Protein AF-A0A7X6PWS1-F1 (afdb_monomer)

Secondary structure (DSSP, 8-state):
--------TT---TT--HHHHHHHHHHSHHHHHHHTT-------------S-GGG----EETTEE--GGGGT--BTTTTB-HHHHHHHHHHHHHHHHHHHHHT---HHHHTHHHHHHHHSHHHHHHHHTTTHHHHHTT-HHHHHHHHHHHHHTTS-STT-------GGGGPPPHHHHHSSSS--HHHHT-----SSS---HHHHHHHHT-B--SSS--SEEES-HHHHHTHHHHHHS-THHHH-TT--EEEEE-TTT--EEEEE-GGG-----HHHHH-TT--EEE---STT-B---S--

Solvent-accessible surface area (backbone atoms only — not comparable to full-atom values): 17001 Å² total; per-residue (Å²): 138,88,86,86,74,89,73,72,65,57,52,39,62,42,61,59,27,63,55,58,53,42,40,54,54,40,66,38,72,77,46,34,65,75,49,59,95,52,76,88,81,67,40,88,62,72,68,76,54,42,64,17,46,80,58,42,62,88,46,65,50,87,89,46,74,54,48,23,63,86,32,28,36,24,30,53,91,75,74,47,33,67,68,41,21,51,48,34,47,53,31,41,51,54,24,50,52,54,22,63,78,65,77,38,75,47,56,78,50,47,42,46,18,60,56,51,40,61,70,35,71,58,46,47,49,28,48,31,44,33,40,40,46,53,31,38,75,70,36,68,70,58,9,50,55,48,38,53,53,14,55,76,58,63,21,29,65,93,75,59,80,70,75,82,76,66,35,19,77,41,48,34,37,38,41,78,68,72,74,35,84,70,83,51,75,74,68,58,58,77,76,86,60,73,77,62,86,24,66,51,45,69,61,40,32,62,42,16,48,30,41,45,76,79,95,51,81,68,37,64,42,65,78,55,65,65,47,54,64,43,58,33,36,67,41,33,60,43,38,57,53,38,56,37,71,29,61,28,42,44,81,46,67,42,87,89,78,71,43,70,43,80,47,72,41,56,48,35,38,53,80,30,59,49,61,54,52,48,38,76,76,66,43,42,42,72,54,84,63,68,90,87,47,32,52,58,76,85,88,119

Nearest PDB structures (foldseek):
  2gmj-assembly1_A  TM=9.216E-01  e=4.062E-22  Sus scrofa
  7koe-assembly1_G  TM=8.098E-01  e=3.379E-05  Thermotoga maritima MSB8
  4opt-assembly1_A  TM=6.428E-01  e=9.280E-02  Sulfolobus acidocaldarius DSM 639
  4opl-assembly1_A  TM=5.891E-01  e=6.210E-02  Sulfolobus acidocaldarius DSM 639
  4opg-assembly1_A  TM=5.892E-01  e=8.274E-02  Sulfolobus acidocaldarius DSM 639

Foldseek 3Di:
DDDADDDFLLDAALLDFRQVVRLVVCVPPVNVVVCPVHDQQFFAAADAQALFDVQQDPQFDQVDGDAFRSRVLAHNVVRDGPVRRVQLVVLQVVLVVVCVVVVHSDRVSSCSSVVSSCVDPSVLNRQLQNCQVLQCSVDDPSSVVQSVVSNVVSRDDVPDDRDDDFSQQSYFFPCVPVVDQDDDPVSSVDDDAPNRSGDDLQVNLVRQQFFDDPPFPQQKAQQDCVCVQPVCCRGSVRSCCRHQSQRQWDWDQDPVPRGIDIHGNSSSHQVRCSCCRHNNVNRIDGDDTPPPGHTDDDPD

Sequence (300 aa):
VSIGQLVSLDYSDPFLDPHREFQKMKMHPLISALLKDGKMLQYGAKSVPVSGYYSVPRLVFDGALIIGDSASLFNGMMIKGINLAMRSGMAAAEAIFECLINDDFSIDRLEKYSQKLSKTKEMKGLYRTRNFHQAMEKGLYFGMMTAGLQHILGGSIFGMRLKSAPDHTHLKTVKEFYGRENVTDHEKGDIKYDGSLTFDKETDIYYSGATHEEDQPPHLHIRDYDICYTRCTEEYQNPCVRFCPAQVYEMEIDEATGKREMRLNFSNCVHCKTCDIKDPYENITWVAPEGGGGPKYNIM

Mean predicted aligned error: 4.37 Å

Radius of gyration: 21.67 Å; Cα contacts (8 Å, |Δi|>4): 472; chains: 1; bounding box: 64×45×61 Å

Structure (mmCIF, N/CA/C/O backbone):
data_AF-A0A7X6PWS1-F1
#
_entry.id   AF-A0A7X6PWS1-F1
#
loop_
_atom_site.group_PDB
_atom_site.id
_atom_site.type_symbol
_atom_site.label_atom_id
_atom_site.label_alt_id
_atom_site.label_comp_id
_atom_site.label_asym_id
_atom_site.label_entity_id
_atom_site.label_seq_id
_atom_site.pdbx_PDB_ins_code
_atom_site.Cartn_x
_atom_site.Cartn_y
_atom_site.Cartn_z
_atom_site.occupancy
_atom_site.B_iso_or_equiv
_atom_site.auth_seq_id
_atom_site.auth_comp_id
_atom_site.auth_asym_id
_atom_site.auth_atom_id
_atom_site.pdbx_PDB_model_num
ATOM 1 N N . VAL A 1 1 ? 6.718 20.768 6.808 1.00 91.25 1 VAL A N 1
ATOM 2 C CA . VAL A 1 1 ? 7.068 19.438 7.364 1.00 91.25 1 VAL A CA 1
ATOM 3 C C . VAL A 1 1 ? 6.287 18.404 6.576 1.00 91.25 1 VAL A C 1
ATOM 5 O O . VAL A 1 1 ? 5.105 18.636 6.372 1.00 91.25 1 VAL A O 1
ATOM 8 N N . SER A 1 2 ? 6.925 17.330 6.108 1.00 94.44 2 SER A N 1
ATOM 9 C CA . SER A 1 2 ? 6.219 16.145 5.602 1.00 94.44 2 SER A CA 1
ATOM 10 C C . SER A 1 2 ? 6.401 15.031 6.625 1.00 94.44 2 SER A C 1
ATOM 12 O O . SER A 1 2 ? 7.520 14.797 7.085 1.00 94.44 2 SER A O 1
ATOM 14 N N . ILE A 1 3 ? 5.300 14.416 7.042 1.00 95.81 3 ILE A N 1
ATOM 15 C CA . ILE A 1 3 ? 5.268 13.351 8.040 1.00 95.81 3 ILE A CA 1
ATOM 16 C C . ILE A 1 3 ? 4.241 12.315 7.598 1.00 95.81 3 ILE A C 1
ATOM 18 O O . ILE A 1 3 ? 3.174 12.664 7.104 1.00 95.81 3 ILE A O 1
ATOM 22 N N . GLY A 1 4 ? 4.568 11.044 7.787 1.00 95.69 4 GLY A N 1
ATOM 23 C CA . GLY A 1 4 ? 3.689 9.931 7.470 1.00 95.69 4 GLY A CA 1
ATOM 24 C C . GLY A 1 4 ? 4.067 8.708 8.289 1.00 95.69 4 GLY A C 1
ATOM 25 O O . GLY A 1 4 ? 5.132 8.668 8.910 1.00 95.69 4 GLY A O 1
ATOM 26 N N . GLN A 1 5 ? 3.188 7.715 8.279 1.00 96.19 5 GLN A N 1
ATOM 27 C CA . GLN A 1 5 ? 3.426 6.415 8.887 1.00 96.19 5 GLN A CA 1
ATOM 28 C C . GLN A 1 5 ? 3.250 5.333 7.828 1.00 96.19 5 GLN A C 1
ATOM 30 O O . GLN A 1 5 ? 2.317 5.377 7.030 1.00 96.19 5 GLN A O 1
ATOM 35 N N . LEU A 1 6 ? 4.154 4.357 7.841 1.00 94.50 6 LEU A N 1
ATOM 36 C CA . LEU A 1 6 ? 4.009 3.135 7.069 1.00 94.50 6 LEU A CA 1
ATOM 37 C C . LEU A 1 6 ? 3.518 2.034 8.006 1.00 94.50 6 LEU A C 1
ATOM 39 O O . LEU A 1 6 ? 4.172 1.736 9.005 1.00 94.50 6 LEU A O 1
ATOM 43 N N . VAL A 1 7 ? 2.386 1.431 7.662 1.00 95.25 7 VAL A N 1
ATOM 44 C CA . VAL A 1 7 ? 1.871 0.230 8.317 1.00 95.25 7 VAL A CA 1
ATOM 45 C C . VAL A 1 7 ? 1.892 -0.884 7.289 1.00 95.25 7 VAL A C 1
ATOM 47 O O . VAL A 1 7 ? 1.382 -0.722 6.182 1.00 95.25 7 VAL A O 1
ATOM 50 N N . SER A 1 8 ? 2.523 -1.996 7.644 1.00 93.50 8 SER A N 1
ATOM 51 C CA . SER A 1 8 ? 2.559 -3.163 6.776 1.00 93.50 8 SER A CA 1
ATOM 52 C C . SER A 1 8 ? 1.197 -3.844 6.755 1.00 93.50 8 SER A C 1
ATOM 54 O O . SER A 1 8 ? 0.594 -4.012 7.809 1.00 93.50 8 SER A O 1
ATOM 56 N N . LEU A 1 9 ? 0.702 -4.223 5.576 1.00 95.88 9 LEU A N 1
ATOM 57 C CA . LEU A 1 9 ? -0.622 -4.831 5.424 1.00 95.88 9 LEU A CA 1
ATOM 58 C C . LEU A 1 9 ? -0.654 -6.313 5.829 1.00 95.88 9 LEU A C 1
ATOM 60 O O . LEU A 1 9 ? -1.710 -6.922 5.791 1.00 95.88 9 LEU A O 1
ATOM 64 N N . ASP A 1 10 ? 0.444 -6.885 6.305 1.00 94.44 10 ASP A N 1
ATOM 65 C CA . ASP A 1 10 ? 0.533 -8.216 6.924 1.00 94.44 10 ASP A CA 1
ATOM 66 C C . ASP A 1 10 ? 0.151 -8.227 8.425 1.00 94.44 10 ASP A C 1
ATOM 68 O O . ASP A 1 10 ? 0.348 -9.226 9.119 1.00 94.44 10 ASP A O 1
ATOM 72 N N . TYR A 1 11 ? -0.417 -7.138 8.966 1.00 95.31 11 TYR A N 1
ATOM 73 C CA . TYR A 1 11 ? -0.896 -7.125 10.352 1.00 95.31 11 TYR A CA 1
ATOM 74 C C . TYR A 1 11 ? -2.029 -8.142 10.574 1.00 95.31 11 TYR A C 1
ATOM 76 O O . TYR A 1 11 ? -2.868 -8.378 9.698 1.00 95.31 11 TYR A O 1
ATOM 84 N N . SER A 1 12 ? -2.078 -8.710 11.782 1.00 96.56 12 SER A N 1
ATOM 85 C CA . SER A 1 12 ? -3.046 -9.756 12.142 1.00 96.56 12 SER A CA 1
ATOM 86 C C . SER A 1 12 ? -4.284 -9.262 12.886 1.00 96.56 12 SER A C 1
ATOM 88 O O . SER A 1 12 ? -5.276 -9.983 12.930 1.00 96.56 12 SER A O 1
ATOM 90 N N . ASP A 1 13 ? -4.242 -8.054 13.446 1.00 96.94 13 ASP A N 1
ATOM 91 C CA . ASP A 1 13 ? -5.341 -7.466 14.214 1.00 96.94 13 ASP A CA 1
ATOM 92 C C . ASP A 1 13 ? -6.471 -6.945 13.288 1.00 96.94 13 ASP A C 1
ATOM 94 O O . ASP A 1 13 ? -6.229 -6.010 12.519 1.00 96.94 13 ASP A O 1
ATOM 98 N N . PRO A 1 14 ? -7.709 -7.483 13.356 1.00 96.75 14 PRO A N 1
ATOM 99 C CA . PRO A 1 14 ? -8.842 -7.025 12.539 1.00 96.75 14 PRO A CA 1
ATOM 100 C C . PRO A 1 14 ? -9.375 -5.624 12.891 1.00 96.75 14 PRO A C 1
ATOM 102 O O . PRO A 1 14 ? -10.153 -5.042 12.125 1.00 96.75 14 PRO A O 1
ATOM 105 N N . PHE A 1 15 ? -8.966 -5.061 14.026 1.00 97.12 15 PHE A N 1
ATOM 106 C CA . PHE A 1 15 ? -9.330 -3.717 14.471 1.00 97.12 15 PHE A CA 1
ATOM 107 C C . PHE A 1 15 ? -8.238 -2.678 14.249 1.00 97.12 15 PHE A C 1
ATOM 109 O O . PHE A 1 15 ? -8.500 -1.492 14.474 1.00 97.12 15 PHE A O 1
ATOM 116 N N . LEU A 1 16 ? -7.055 -3.070 13.766 1.00 97.19 16 LEU A N 1
ATOM 117 C CA . LEU A 1 16 ? -6.020 -2.108 13.410 1.00 97.19 16 LEU A CA 1
ATOM 118 C C . LEU A 1 16 ? -6.521 -1.184 12.293 1.00 97.19 16 LEU A C 1
ATOM 120 O O . LEU A 1 16 ? -6.948 -1.623 11.225 1.00 97.19 16 LEU A O 1
ATOM 124 N N . ASP A 1 17 ? -6.429 0.116 12.555 1.00 97.69 17 ASP A N 1
ATOM 125 C CA . ASP A 1 17 ? -6.727 1.179 11.604 1.00 97.69 17 ASP A CA 1
ATOM 126 C C . ASP A 1 17 ? -5.435 1.982 11.361 1.00 97.69 17 ASP A C 1
ATOM 128 O O . ASP A 1 17 ? -5.003 2.718 12.255 1.00 97.69 17 ASP A O 1
ATOM 132 N N . PRO A 1 18 ? -4.797 1.860 10.180 1.00 97.69 18 PRO A N 1
ATOM 133 C CA . PRO A 1 18 ? -3.558 2.573 9.878 1.00 97.69 18 PRO A CA 1
ATOM 134 C C . PRO A 1 18 ? -3.684 4.098 9.973 1.00 97.69 18 PRO A C 1
ATOM 136 O O . PRO A 1 18 ? -2.727 4.768 10.359 1.00 97.69 18 PRO A O 1
ATOM 139 N N . HIS A 1 19 ? -4.854 4.658 9.645 1.00 97.94 19 HIS A N 1
ATOM 140 C CA . HIS A 1 19 ? -5.102 6.090 9.800 1.00 97.94 19 HIS A CA 1
ATOM 141 C C . HIS A 1 19 ? -5.093 6.456 11.280 1.00 97.94 19 HIS A C 1
ATOM 143 O O . HIS A 1 19 ? -4.350 7.347 11.687 1.00 97.94 19 HIS A O 1
ATOM 149 N N . ARG A 1 20 ? -5.827 5.718 12.112 1.00 97.50 20 ARG A N 1
ATOM 150 C CA . ARG A 1 20 ? -5.873 5.982 13.555 1.00 97.50 20 ARG A CA 1
ATOM 151 C C . ARG A 1 20 ? -4.505 5.849 14.219 1.00 97.50 20 ARG A C 1
ATOM 153 O O . ARG A 1 20 ? -4.157 6.680 15.057 1.00 97.50 20 ARG A O 1
ATOM 160 N N . GLU A 1 21 ? -3.714 4.848 13.842 1.00 97.81 21 GLU A N 1
ATOM 161 C CA . GLU A 1 21 ? -2.353 4.687 14.365 1.00 97.81 21 GLU A CA 1
ATOM 162 C C . GLU A 1 21 ? -1.438 5.855 13.959 1.00 97.81 21 GLU A C 1
ATOM 164 O O . GLU A 1 21 ? -0.611 6.296 14.764 1.00 97.81 21 GLU A O 1
ATOM 169 N N . PHE A 1 22 ? -1.653 6.453 12.783 1.00 98.12 22 PHE A N 1
ATOM 170 C CA . PHE A 1 22 ? -0.926 7.653 12.369 1.00 98.12 22 PHE A CA 1
ATOM 171 C C . PHE A 1 22 ? -1.328 8.866 13.212 1.00 98.12 22 PHE A C 1
ATOM 173 O O . PHE A 1 22 ? -0.478 9.651 13.643 1.00 98.12 22 PHE A O 1
ATOM 180 N N . GLN A 1 23 ? -2.617 8.999 13.519 1.00 98.06 23 GLN A N 1
ATOM 181 C CA . GLN A 1 23 ? -3.119 10.059 14.390 1.00 98.06 23 GLN A CA 1
ATOM 182 C C . GLN A 1 23 ? -2.574 9.901 15.825 1.00 98.06 23 GLN A C 1
ATOM 184 O O . GLN A 1 23 ? -2.078 10.875 16.393 1.00 98.06 23 GLN A O 1
ATOM 189 N N . LYS A 1 24 ? -2.529 8.676 16.372 1.00 97.38 24 LYS A N 1
ATOM 190 C CA . LYS A 1 24 ? -1.881 8.373 17.666 1.00 97.38 24 LYS A CA 1
ATOM 191 C C . LYS A 1 24 ? -0.386 8.683 17.659 1.00 97.38 24 LYS A C 1
ATOM 193 O O . LYS A 1 24 ? 0.124 9.251 18.623 1.00 97.38 24 LYS A O 1
ATOM 198 N N . MET A 1 25 ? 0.322 8.367 16.572 1.00 97.69 25 MET A N 1
ATOM 199 C CA . MET A 1 25 ? 1.744 8.690 16.429 1.00 97.69 25 MET A CA 1
ATOM 200 C C . MET A 1 25 ? 1.985 10.198 16.597 1.00 97.69 25 MET A C 1
ATOM 202 O O . MET A 1 25 ? 2.919 10.598 17.293 1.00 97.69 25 MET A O 1
ATOM 206 N N . LYS A 1 26 ? 1.111 11.048 16.041 1.00 97.81 26 LYS A N 1
ATOM 207 C CA . LYS A 1 26 ? 1.204 12.509 16.199 1.00 97.81 26 LYS A CA 1
ATOM 208 C C . LYS A 1 26 ? 1.025 12.989 17.641 1.00 97.81 26 LYS A C 1
ATOM 210 O O . LYS A 1 26 ? 1.572 14.032 17.987 1.00 97.81 26 LYS A O 1
ATOM 215 N N . MET A 1 27 ? 0.329 12.232 18.491 1.00 97.19 27 MET A N 1
ATOM 216 C CA . MET A 1 27 ? 0.134 12.562 19.910 1.00 97.19 27 MET A CA 1
ATOM 217 C C . MET A 1 27 ? 1.393 12.338 20.761 1.00 97.19 27 MET A C 1
ATOM 219 O O . MET A 1 27 ? 1.474 12.853 21.877 1.00 97.19 27 MET A O 1
ATOM 223 N N . HIS A 1 28 ? 2.389 11.596 20.262 1.00 97.81 28 HIS A N 1
ATOM 224 C CA . HIS A 1 28 ? 3.636 11.373 20.992 1.00 97.81 28 HIS A CA 1
ATOM 225 C C . HIS A 1 28 ? 4.344 12.714 21.286 1.00 97.81 28 HIS A C 1
ATOM 227 O O . HIS A 1 28 ? 4.526 13.491 20.346 1.00 97.81 28 HIS A O 1
ATOM 233 N N . PRO A 1 29 ? 4.828 12.986 22.521 1.00 97.88 29 PRO A N 1
ATOM 234 C CA . PRO A 1 29 ? 5.357 14.301 22.917 1.00 97.88 29 PRO A CA 1
ATOM 235 C C . PRO A 1 29 ? 6.435 14.875 21.991 1.00 97.88 29 PRO A C 1
ATOM 237 O O . PRO A 1 29 ? 6.465 16.074 21.730 1.00 97.88 29 PRO A O 1
ATOM 240 N N . LEU A 1 30 ? 7.312 14.014 21.463 1.00 97.19 30 LEU A N 1
ATOM 241 C CA . LEU A 1 30 ? 8.340 14.426 20.502 1.00 97.19 30 LEU A CA 1
ATOM 242 C C . LEU A 1 30 ? 7.737 14.921 19.179 1.00 97.19 30 LEU A C 1
ATOM 244 O O . LEU A 1 30 ? 8.236 15.879 18.604 1.00 97.19 30 LEU A O 1
ATOM 248 N N . ILE A 1 31 ? 6.689 14.261 18.686 1.00 97.50 31 ILE A N 1
ATOM 249 C CA . ILE A 1 31 ? 6.080 14.576 17.391 1.00 97.50 31 ILE A CA 1
ATOM 250 C C . ILE A 1 31 ? 5.128 15.759 17.545 1.00 97.50 31 ILE A C 1
ATOM 252 O O . ILE A 1 31 ? 5.207 16.701 16.762 1.00 97.50 31 ILE A O 1
ATOM 256 N N . SER A 1 32 ? 4.298 15.770 18.589 1.00 97.12 32 SER A N 1
ATOM 257 C CA . SER A 1 32 ? 3.388 16.884 18.862 1.00 97.12 32 SER A CA 1
ATOM 258 C C . SER A 1 32 ? 4.137 18.202 19.071 1.00 97.12 32 SER A C 1
ATOM 260 O O . SER A 1 32 ? 3.701 19.231 18.562 1.00 97.12 32 SER A O 1
ATOM 262 N N . ALA A 1 33 ? 5.312 18.182 19.713 1.00 96.94 33 ALA A N 1
ATOM 263 C CA . ALA A 1 33 ? 6.163 19.364 19.844 1.00 96.94 33 ALA A CA 1
ATOM 264 C C . ALA A 1 33 ? 6.664 19.909 18.492 1.00 96.94 33 ALA A C 1
ATOM 266 O O . ALA A 1 33 ? 6.762 21.123 18.330 1.00 96.94 33 ALA A O 1
ATOM 267 N N . LEU A 1 34 ? 6.953 19.037 17.517 1.00 96.69 34 LEU A N 1
ATOM 268 C CA . LEU A 1 34 ? 7.386 19.432 16.167 1.00 96.69 34 LEU A CA 1
ATOM 269 C C . LEU A 1 34 ? 6.238 19.973 15.306 1.00 96.69 34 LEU A C 1
ATOM 271 O O . LEU A 1 34 ? 6.481 20.728 14.366 1.00 96.69 34 LEU A O 1
ATOM 275 N N . LEU A 1 35 ? 5.006 19.555 15.599 1.00 97.00 35 LEU A N 1
ATOM 276 C CA . LEU A 1 35 ? 3.796 19.948 14.873 1.00 97.00 35 LEU A CA 1
ATOM 277 C C . LEU A 1 35 ? 3.042 21.099 15.547 1.00 97.00 35 LEU A C 1
ATOM 279 O O . LEU A 1 35 ? 2.031 21.554 15.012 1.00 97.00 35 LEU A O 1
ATOM 283 N N . LYS A 1 36 ? 3.515 21.561 16.708 1.00 95.56 36 LYS A N 1
ATOM 284 C CA . LYS A 1 36 ? 2.886 22.628 17.481 1.00 95.56 36 LYS A CA 1
ATOM 285 C C . LYS A 1 36 ? 2.680 23.873 16.613 1.00 95.56 36 LYS A C 1
ATOM 287 O O . LYS A 1 36 ? 3.588 24.290 15.899 1.00 95.56 36 LYS A O 1
ATOM 292 N N . ASP A 1 37 ? 1.475 24.438 16.686 1.00 94.62 37 ASP A N 1
ATOM 293 C CA . ASP A 1 37 ? 1.026 25.611 15.918 1.00 94.62 37 ASP A CA 1
ATOM 294 C C . ASP A 1 37 ? 1.074 25.421 14.382 1.00 94.62 37 ASP A C 1
ATOM 296 O O . ASP A 1 37 ? 0.869 26.362 13.613 1.00 94.62 37 ASP A O 1
ATOM 300 N N . GLY A 1 38 ? 1.328 24.192 13.919 1.00 95.44 38 GLY A N 1
ATOM 301 C CA . GLY A 1 38 ? 1.296 23.816 12.516 1.00 95.44 38 GLY A CA 1
ATOM 302 C C . GLY A 1 38 ? -0.130 23.683 11.988 1.00 95.44 38 GLY A C 1
ATOM 303 O O . GLY A 1 38 ? -1.087 23.474 12.730 1.00 95.44 38 GLY A O 1
ATOM 304 N N . LYS A 1 39 ? -0.266 23.765 10.664 1.00 95.25 39 LYS A N 1
ATOM 305 C CA . LYS A 1 39 ? -1.526 23.539 9.954 1.00 95.25 39 LYS A CA 1
ATOM 306 C C . LYS A 1 39 ? -1.343 22.423 8.935 1.00 95.25 39 LYS A C 1
ATOM 308 O O . LYS A 1 39 ? -0.374 22.441 8.173 1.00 95.25 39 LYS A O 1
ATOM 313 N N . MET A 1 40 ? -2.281 21.477 8.894 1.00 95.75 40 MET A N 1
ATOM 314 C CA . MET A 1 40 ? -2.321 20.482 7.826 1.00 95.75 40 MET A CA 1
ATOM 315 C C . MET A 1 40 ? -2.630 21.177 6.496 1.00 95.75 40 MET A C 1
ATOM 317 O O . MET A 1 40 ? -3.606 21.916 6.383 1.00 95.75 40 MET A O 1
ATOM 321 N N . LEU A 1 41 ? -1.754 20.987 5.510 1.00 96.06 41 LEU A N 1
ATOM 322 C CA . LEU A 1 41 ? -1.908 21.575 4.176 1.00 96.06 41 LEU A CA 1
ATOM 323 C C . LEU A 1 41 ? -2.456 20.573 3.165 1.00 96.06 41 LEU A C 1
ATOM 325 O O . LEU A 1 41 ? -3.195 20.961 2.268 1.00 96.06 41 LEU A O 1
ATOM 329 N N . GLN A 1 42 ? -2.069 19.305 3.296 1.00 96.81 42 GLN A N 1
ATOM 330 C CA . GLN A 1 42 ? -2.489 18.241 2.399 1.00 96.81 42 GLN A CA 1
ATOM 331 C C . GLN A 1 42 ? -2.408 16.889 3.113 1.00 96.81 42 GLN A C 1
ATOM 333 O O . GLN A 1 42 ? -1.525 16.691 3.951 1.00 96.81 42 GLN A O 1
ATOM 338 N N . TYR A 1 43 ? -3.311 15.978 2.756 1.00 97.75 43 TYR A N 1
ATOM 339 C CA . TYR A 1 43 ? -3.340 14.591 3.221 1.00 97.75 43 TYR A CA 1
ATOM 340 C C . TYR A 1 43 ? -3.325 13.637 2.027 1.00 97.75 43 TYR A C 1
ATOM 342 O O . TYR A 1 43 ? -3.908 13.933 0.987 1.00 97.75 43 TYR A O 1
ATOM 350 N N . GLY A 1 44 ? -2.685 12.480 2.179 1.00 97.50 44 GLY A N 1
ATOM 351 C CA . GLY A 1 44 ? -2.732 11.414 1.190 1.00 97.50 44 GLY A CA 1
ATOM 352 C C . GLY A 1 44 ? -2.385 10.063 1.791 1.00 97.50 44 GLY A C 1
ATOM 353 O O . GLY A 1 44 ? -1.759 9.966 2.847 1.00 97.50 44 GLY A O 1
ATOM 354 N N . ALA A 1 45 ? -2.779 9.010 1.083 1.00 97.75 45 ALA A N 1
ATOM 355 C CA . ALA A 1 45 ? -2.464 7.637 1.441 1.00 97.75 45 ALA A CA 1
ATOM 356 C C . ALA A 1 45 ? -2.166 6.811 0.189 1.00 97.75 45 ALA A C 1
ATOM 358 O O . ALA A 1 45 ? -2.827 6.948 -0.844 1.00 97.75 45 ALA A O 1
ATOM 359 N N . LYS A 1 46 ? -1.175 5.922 0.286 1.00 96.88 46 LYS A N 1
ATOM 360 C CA . LYS A 1 46 ? -0.780 5.037 -0.811 1.00 96.88 46 LYS A CA 1
ATOM 361 C C . LYS A 1 46 ? -0.177 3.741 -0.280 1.00 96.88 46 LYS A C 1
ATOM 363 O O . LYS A 1 46 ? 0.598 3.775 0.672 1.00 96.88 46 LYS A O 1
ATOM 368 N N . SER A 1 47 ? -0.509 2.612 -0.904 1.00 96.25 47 SER A N 1
ATOM 369 C CA . SER A 1 47 ? 0.204 1.352 -0.690 1.00 96.25 47 SER A CA 1
ATOM 370 C C . SER A 1 47 ? 1.568 1.380 -1.382 1.00 96.25 47 SER A C 1
ATOM 372 O O . SER A 1 47 ? 1.680 1.892 -2.498 1.00 96.25 47 SER A O 1
ATOM 374 N N . VAL A 1 48 ? 2.574 0.754 -0.776 1.00 95.25 48 VAL A N 1
ATOM 375 C CA . VAL A 1 48 ? 3.893 0.527 -1.387 1.00 95.25 48 VAL A CA 1
ATOM 376 C C . VAL A 1 48 ? 4.263 -0.956 -1.282 1.00 95.25 48 VAL A C 1
ATOM 378 O O . VAL A 1 48 ? 3.950 -1.578 -0.266 1.00 95.25 48 VAL A O 1
ATOM 381 N N . PRO A 1 49 ? 4.919 -1.549 -2.294 1.00 94.25 49 PRO A N 1
ATOM 382 C CA . PRO A 1 49 ? 5.297 -2.958 -2.248 1.00 94.25 49 PRO A CA 1
ATOM 383 C C . PRO A 1 49 ? 6.511 -3.152 -1.332 1.00 94.25 49 PRO A C 1
ATOM 385 O O . PRO A 1 49 ? 7.586 -2.622 -1.595 1.00 94.25 49 PRO A O 1
ATOM 388 N N . VAL A 1 50 ? 6.376 -3.923 -0.253 1.00 91.88 50 VAL A N 1
ATOM 389 C CA . VAL A 1 50 ? 7.457 -4.097 0.742 1.00 91.88 50 VAL A CA 1
ATOM 390 C C . VAL A 1 50 ? 8.107 -5.481 0.733 1.00 91.88 50 VAL A C 1
ATOM 392 O O . VAL A 1 50 ? 9.185 -5.637 1.306 1.00 91.88 50 VAL A O 1
ATOM 395 N N . SER A 1 51 ? 7.542 -6.459 0.018 1.00 85.94 51 SER A N 1
ATOM 396 C CA . SER A 1 51 ? 8.004 -7.858 0.002 1.00 85.94 51 SER A CA 1
ATOM 397 C C . SER A 1 51 ? 9.418 -8.064 -0.581 1.00 85.94 51 SER A C 1
ATOM 399 O O . SER A 1 5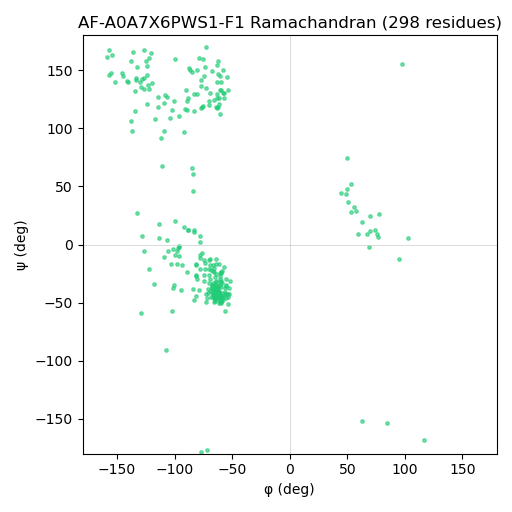1 ? 10.033 -9.110 -0.361 1.00 85.94 51 SER A O 1
ATOM 401 N N . GLY A 1 52 ? 9.992 -7.056 -1.245 1.00 88.06 52 GLY A N 1
ATOM 402 C CA . GLY A 1 52 ? 11.411 -7.000 -1.606 1.00 88.06 52 GLY A CA 1
ATOM 403 C C . GLY A 1 52 ? 11.777 -7.727 -2.904 1.00 88.06 52 GLY A C 1
ATOM 404 O O . GLY A 1 52 ? 10.985 -7.852 -3.826 1.00 88.06 52 GLY A O 1
ATOM 405 N N . TYR A 1 53 ? 13.026 -8.186 -3.019 1.00 92.62 53 TYR A N 1
ATOM 406 C CA . TYR A 1 53 ? 13.544 -8.745 -4.278 1.00 92.62 53 TYR A CA 1
ATOM 407 C C . TYR A 1 53 ? 12.779 -9.987 -4.765 1.00 92.62 53 TYR A C 1
ATOM 409 O O . TYR A 1 53 ? 12.650 -10.202 -5.965 1.00 92.62 53 TYR A O 1
ATOM 417 N N . TYR A 1 54 ? 12.294 -10.831 -3.850 1.00 91.94 54 TYR A N 1
ATOM 418 C CA . TYR A 1 54 ? 11.660 -12.099 -4.220 1.00 91.94 54 TYR A CA 1
ATOM 419 C C . TYR A 1 54 ? 10.223 -11.964 -4.735 1.00 91.94 54 TYR A C 1
ATOM 421 O O . TYR A 1 54 ? 9.693 -12.959 -5.227 1.00 91.94 54 TYR A O 1
ATOM 429 N N . SER A 1 55 ? 9.611 -10.781 -4.629 1.00 92.94 55 SER A N 1
ATOM 430 C CA . SER A 1 55 ? 8.302 -10.469 -5.215 1.00 92.94 55 SER A CA 1
ATOM 431 C C . SER A 1 55 ? 8.401 -9.780 -6.576 1.00 92.94 55 SER A C 1
ATOM 433 O O . SER A 1 55 ? 7.372 -9.521 -7.191 1.00 92.94 55 SER A O 1
ATOM 435 N N . VAL A 1 56 ? 9.612 -9.487 -7.068 1.00 95.38 56 VAL A N 1
ATOM 436 C CA . VAL A 1 56 ? 9.802 -8.929 -8.412 1.00 95.38 56 VAL A CA 1
ATOM 437 C C . VAL A 1 56 ? 9.340 -9.969 -9.445 1.00 95.38 56 VAL A C 1
ATOM 439 O O . VAL A 1 56 ? 9.900 -11.071 -9.475 1.00 95.38 56 VAL A O 1
ATOM 442 N N . PRO A 1 57 ? 8.320 -9.666 -10.273 1.00 95.50 57 PRO A N 1
ATOM 443 C CA . PRO A 1 57 ? 7.789 -10.613 -11.243 1.00 95.50 57 PRO A CA 1
ATOM 444 C C . PRO A 1 57 ? 8.719 -10.723 -12.457 1.00 95.50 57 PRO A C 1
ATOM 446 O O . PRO A 1 57 ? 9.749 -10.049 -12.556 1.00 95.50 57 PRO A O 1
ATOM 449 N N . ARG A 1 58 ? 8.327 -11.542 -13.439 1.00 95.88 58 ARG A N 1
ATOM 450 C CA . ARG A 1 58 ? 8.900 -11.413 -14.781 1.00 95.88 58 ARG A CA 1
ATOM 451 C C . ARG A 1 58 ? 8.630 -9.993 -15.285 1.00 95.88 58 ARG A C 1
ATOM 453 O O . ARG A 1 58 ? 7.506 -9.511 -15.200 1.00 95.88 58 ARG A O 1
ATOM 460 N N . LEU A 1 59 ? 9.672 -9.333 -15.776 1.00 97.44 59 LEU A N 1
ATOM 461 C CA . LEU A 1 59 ? 9.621 -7.918 -16.145 1.00 97.44 59 LEU A CA 1
ATOM 462 C C . LEU A 1 59 ? 9.289 -7.679 -17.622 1.00 97.44 59 LEU A C 1
ATOM 464 O O . LEU A 1 59 ? 8.927 -6.564 -17.994 1.00 97.44 59 LEU A O 1
ATOM 468 N N . VAL A 1 60 ? 9.436 -8.714 -18.448 1.00 97.56 60 VAL A N 1
ATOM 469 C CA . VAL A 1 60 ? 9.323 -8.656 -19.907 1.00 97.56 60 VAL A CA 1
ATOM 470 C C . VAL A 1 60 ? 8.323 -9.691 -20.392 1.00 97.56 60 VAL A C 1
ATOM 472 O O . VAL A 1 60 ? 8.381 -10.857 -19.992 1.00 97.56 60 VAL A O 1
ATOM 475 N N . PHE A 1 61 ? 7.442 -9.252 -21.281 1.00 94.69 61 PHE A N 1
ATOM 476 C CA . PHE A 1 61 ? 6.434 -10.049 -21.963 1.00 94.69 61 PHE A CA 1
ATOM 477 C C . PHE A 1 61 ? 6.414 -9.659 -23.442 1.00 94.69 61 PHE A C 1
ATOM 479 O O . PHE A 1 61 ? 6.954 -8.616 -23.823 1.00 94.69 61 PHE A O 1
ATOM 486 N N . ASP A 1 62 ? 5.767 -10.470 -24.274 1.00 91.81 62 ASP A N 1
ATOM 487 C CA . ASP A 1 62 ? 5.587 -10.138 -25.685 1.00 91.81 62 ASP A CA 1
ATOM 488 C C . ASP A 1 62 ? 4.793 -8.830 -25.814 1.00 91.81 62 ASP A C 1
ATOM 490 O O . ASP A 1 62 ? 3.625 -8.746 -25.434 1.00 91.81 62 ASP A O 1
ATOM 494 N N . GLY A 1 63 ? 5.464 -7.783 -26.301 1.00 89.69 63 GLY A N 1
ATOM 495 C CA . GLY A 1 63 ? 4.884 -6.452 -26.479 1.00 89.69 63 GLY A CA 1
ATOM 496 C C . GLY A 1 63 ? 4.718 -5.613 -25.204 1.00 89.69 63 GLY A C 1
ATOM 497 O O . GLY A 1 63 ? 4.136 -4.533 -25.287 1.00 89.69 63 GLY A O 1
ATOM 498 N N . ALA A 1 64 ? 5.217 -6.049 -24.040 1.00 94.88 64 ALA A N 1
ATOM 499 C CA . ALA A 1 64 ? 5.043 -5.304 -22.789 1.00 94.88 64 ALA A CA 1
ATOM 500 C C . ALA A 1 64 ? 6.234 -5.408 -21.823 1.00 94.88 64 ALA A C 1
ATOM 502 O O . ALA A 1 64 ? 6.898 -6.438 -21.715 1.00 94.88 64 ALA A O 1
ATOM 503 N N . LEU A 1 65 ? 6.458 -4.331 -21.063 1.00 97.44 65 LEU A N 1
ATOM 504 C CA . LEU A 1 65 ? 7.431 -4.251 -19.972 1.00 97.44 65 LEU A CA 1
ATOM 505 C C . LEU A 1 65 ? 6.738 -3.756 -18.699 1.00 97.44 65 LEU A C 1
ATOM 507 O O . LEU A 1 65 ? 5.896 -2.860 -18.767 1.00 97.44 65 LEU A O 1
ATOM 511 N N . ILE A 1 66 ? 7.130 -4.280 -17.536 1.00 97.94 66 ILE A N 1
ATOM 512 C CA . ILE A 1 66 ? 6.683 -3.776 -16.228 1.00 97.94 66 ILE A CA 1
ATOM 513 C C . ILE A 1 66 ? 7.839 -3.020 -15.572 1.00 97.94 66 ILE A C 1
ATOM 515 O O . ILE A 1 66 ? 8.934 -3.560 -15.434 1.00 97.94 66 ILE A O 1
ATOM 519 N N . ILE A 1 67 ? 7.593 -1.778 -15.148 1.00 98.06 67 ILE A N 1
ATOM 520 C CA . ILE A 1 67 ? 8.584 -0.898 -14.509 1.00 98.06 67 ILE A CA 1
ATOM 521 C C . ILE A 1 67 ? 8.071 -0.370 -13.159 1.00 98.06 67 ILE A C 1
ATOM 523 O O . ILE A 1 67 ? 6.884 -0.465 -12.851 1.00 98.06 67 ILE A O 1
ATOM 527 N N . GLY A 1 68 ? 8.960 0.229 -12.364 1.00 97.50 68 GLY A N 1
ATOM 528 C CA . GLY A 1 68 ? 8.606 0.903 -11.112 1.00 97.50 68 GLY A CA 1
ATOM 529 C C . GLY A 1 68 ? 8.005 -0.004 -10.043 1.00 97.50 68 GLY A C 1
ATOM 530 O O . GLY A 1 68 ? 8.290 -1.201 -9.975 1.00 97.50 68 GLY A O 1
ATOM 531 N N . ASP A 1 69 ? 7.167 0.583 -9.193 1.00 96.44 69 ASP A N 1
ATOM 532 C CA . ASP A 1 69 ? 6.529 -0.127 -8.082 1.00 96.44 69 ASP A CA 1
ATOM 533 C C . ASP A 1 69 ? 5.542 -1.201 -8.571 1.00 96.44 69 ASP A C 1
ATOM 535 O O . ASP A 1 69 ? 5.348 -2.198 -7.881 1.00 96.44 69 ASP A O 1
ATOM 539 N N . SER A 1 70 ? 5.011 -1.089 -9.798 1.00 96.12 70 SER A N 1
ATOM 540 C CA . SER A 1 70 ? 4.234 -2.163 -10.440 1.00 96.12 70 SER A CA 1
ATOM 541 C C . SER A 1 70 ? 5.051 -3.447 -10.633 1.00 96.12 70 SER A C 1
ATOM 543 O O . SER A 1 70 ? 4.496 -4.540 -10.640 1.00 96.12 70 SER A O 1
ATOM 545 N N . ALA A 1 71 ? 6.376 -3.330 -10.757 1.00 96.69 71 ALA A N 1
ATOM 546 C CA . ALA A 1 71 ? 7.318 -4.448 -10.785 1.00 96.69 71 ALA A CA 1
ATOM 547 C C . ALA A 1 71 ? 7.865 -4.800 -9.384 1.00 96.69 71 ALA A C 1
ATOM 549 O O . ALA A 1 71 ? 8.878 -5.489 -9.266 1.00 96.69 71 ALA A O 1
ATOM 550 N N . SER A 1 72 ? 7.237 -4.311 -8.309 1.00 95.50 72 SER A N 1
ATOM 551 C CA . SER A 1 72 ? 7.702 -4.475 -6.926 1.00 95.50 72 SER A CA 1
ATOM 552 C C . SER A 1 72 ? 9.124 -3.930 -6.687 1.00 95.50 72 SER A C 1
ATOM 554 O O . SER A 1 72 ? 9.857 -4.419 -5.821 1.00 95.50 72 SER A O 1
ATOM 556 N N . LEU A 1 73 ? 9.546 -2.910 -7.446 1.00 96.50 73 LEU A N 1
ATOM 557 C CA . LEU A 1 73 ? 10.895 -2.343 -7.365 1.00 96.50 73 LEU A CA 1
ATOM 558 C C . LEU A 1 73 ? 11.013 -1.282 -6.260 1.00 96.50 73 LEU A C 1
ATOM 560 O O . LEU A 1 73 ? 11.289 -0.114 -6.521 1.00 96.50 73 LEU A O 1
ATOM 564 N N . PHE A 1 74 ? 10.879 -1.717 -5.009 1.00 95.81 74 PHE A N 1
ATOM 565 C CA . PHE A 1 74 ? 10.956 -0.860 -3.828 1.00 95.81 74 PHE A CA 1
ATOM 566 C C . PHE A 1 74 ? 11.832 -1.494 -2.744 1.00 95.81 74 PHE A C 1
ATOM 568 O O . PHE A 1 74 ? 11.698 -2.670 -2.405 1.00 95.81 74 PHE A O 1
ATOM 575 N N . ASN A 1 75 ? 12.757 -0.719 -2.173 1.00 93.88 75 ASN A N 1
ATOM 576 C CA . ASN A 1 75 ? 13.592 -1.182 -1.070 1.00 93.88 75 ASN A CA 1
ATOM 577 C C . ASN A 1 75 ? 12.947 -0.843 0.280 1.00 93.88 75 ASN A C 1
ATOM 579 O O . ASN A 1 75 ? 13.141 0.259 0.798 1.00 93.88 75 ASN A O 1
ATOM 583 N N . GLY A 1 76 ? 12.243 -1.820 0.863 1.00 90.25 76 GLY A N 1
ATOM 584 C CA . GLY A 1 76 ? 11.547 -1.687 2.150 1.00 90.25 76 GLY A CA 1
ATOM 585 C C . GLY A 1 76 ? 12.433 -1.259 3.321 1.00 90.25 76 GLY A C 1
ATOM 586 O O . GLY A 1 76 ? 12.022 -0.437 4.130 1.00 90.25 76 GLY A O 1
ATOM 587 N N . MET A 1 77 ? 13.681 -1.735 3.378 1.00 89.00 77 MET A N 1
ATOM 588 C CA . MET A 1 77 ? 14.612 -1.400 4.467 1.00 89.00 77 MET A CA 1
ATOM 589 C C . MET A 1 77 ? 15.038 0.072 4.446 1.00 89.00 77 MET A C 1
ATOM 591 O O . MET A 1 77 ? 15.264 0.671 5.491 1.00 89.00 77 MET A O 1
ATOM 595 N N . MET A 1 78 ? 15.190 0.648 3.252 1.00 89.56 78 MET A N 1
ATOM 596 C CA . MET A 1 78 ? 15.597 2.047 3.091 1.00 89.56 78 MET A CA 1
ATOM 597 C C . MET A 1 78 ? 14.415 3.000 2.898 1.00 89.56 78 MET A C 1
ATOM 599 O O . MET A 1 78 ? 14.640 4.207 2.881 1.00 89.56 78 MET A O 1
ATOM 603 N N . ILE A 1 79 ? 13.203 2.467 2.703 1.00 92.00 79 ILE A N 1
ATOM 604 C CA . ILE A 1 79 ? 12.002 3.206 2.290 1.00 92.00 79 ILE A CA 1
ATOM 605 C C . ILE A 1 79 ? 12.298 4.014 1.011 1.00 92.00 79 ILE A C 1
ATOM 607 O O . ILE A 1 79 ? 12.148 5.233 0.946 1.00 92.00 79 ILE A O 1
ATOM 611 N N . LYS A 1 80 ? 12.826 3.329 -0.016 1.00 93.06 80 LYS A N 1
ATOM 612 C CA . LYS A 1 80 ? 13.234 3.946 -1.292 1.00 93.06 80 LYS A CA 1
ATOM 613 C C . LYS A 1 80 ? 12.756 3.135 -2.493 1.00 93.06 80 LYS A C 1
ATOM 615 O O . LYS A 1 80 ? 13.253 2.032 -2.718 1.00 93.06 80 LYS A O 1
ATOM 620 N N . GLY A 1 81 ? 11.859 3.724 -3.283 1.00 94.19 81 GLY A N 1
ATOM 621 C CA . GLY A 1 81 ? 11.407 3.197 -4.580 1.00 94.19 81 GLY A CA 1
ATOM 622 C C . GLY A 1 81 ? 11.729 4.106 -5.767 1.00 94.19 81 GLY A C 1
ATOM 623 O O . GLY A 1 81 ? 12.085 3.615 -6.829 1.00 94.19 81 GLY A O 1
ATOM 624 N N . ILE A 1 82 ? 11.714 5.434 -5.587 1.00 96.00 82 ILE A N 1
ATOM 625 C CA . ILE A 1 82 ? 11.842 6.412 -6.690 1.00 96.00 82 ILE A CA 1
ATOM 626 C C . ILE A 1 82 ? 13.092 6.172 -7.546 1.00 96.00 82 ILE A C 1
ATOM 628 O O . ILE A 1 82 ? 13.025 6.163 -8.771 1.00 96.00 82 ILE A O 1
ATOM 632 N N . ASN A 1 83 ? 14.242 5.924 -6.920 1.00 96.00 83 ASN A N 1
ATOM 633 C CA . ASN A 1 83 ? 15.485 5.649 -7.637 1.00 96.00 83 ASN A CA 1
ATOM 634 C C . ASN A 1 83 ? 15.415 4.347 -8.453 1.00 96.00 83 ASN A C 1
ATOM 636 O O . ASN A 1 83 ? 15.889 4.314 -9.586 1.00 96.00 83 ASN A O 1
ATOM 640 N N . LEU A 1 84 ? 14.818 3.290 -7.901 1.00 96.88 84 LEU A N 1
ATOM 641 C CA . LEU A 1 84 ? 14.593 2.029 -8.608 1.00 96.88 84 LEU A CA 1
ATOM 642 C C . LEU A 1 84 ? 13.608 2.216 -9.767 1.00 96.88 84 LEU A C 1
ATOM 644 O O . LEU A 1 84 ? 13.890 1.768 -10.878 1.00 96.88 84 LEU A O 1
ATOM 648 N N . ALA A 1 85 ? 12.515 2.946 -9.542 1.00 97.62 85 ALA A N 1
ATOM 649 C CA . ALA A 1 85 ? 11.533 3.270 -10.565 1.00 97.62 85 ALA A CA 1
ATOM 650 C C . ALA A 1 85 ? 12.157 4.055 -11.724 1.00 97.62 85 ALA A C 1
ATOM 652 O O . ALA A 1 85 ? 12.071 3.615 -12.871 1.00 97.62 85 ALA A O 1
ATOM 653 N N . MET A 1 86 ? 12.893 5.132 -11.438 1.00 98.00 86 MET A N 1
ATOM 654 C CA . MET A 1 86 ? 13.611 5.906 -12.456 1.00 98.00 86 MET A CA 1
ATOM 655 C C . MET A 1 86 ? 14.603 5.040 -13.240 1.00 98.00 86 MET A C 1
ATOM 657 O O . MET A 1 86 ? 14.606 5.062 -14.469 1.00 98.00 86 MET A O 1
ATOM 661 N N . ARG A 1 87 ? 15.419 4.227 -12.553 1.00 97.62 87 ARG A N 1
ATOM 662 C CA . ARG A 1 87 ? 16.382 3.327 -13.212 1.00 97.62 87 ARG A CA 1
ATOM 663 C C . ARG A 1 87 ? 15.703 2.295 -14.096 1.00 97.62 87 ARG A C 1
ATOM 665 O O . ARG A 1 87 ? 16.203 2.010 -15.181 1.00 97.62 87 ARG A O 1
ATOM 672 N N . SER A 1 88 ? 14.580 1.749 -13.642 1.00 98.19 88 SER A N 1
ATOM 673 C CA . SER A 1 88 ? 13.801 0.793 -14.417 1.00 98.19 88 SER A CA 1
ATOM 674 C C . SER A 1 88 ? 13.213 1.428 -15.678 1.00 98.19 88 SER A C 1
ATOM 676 O O . SER A 1 88 ? 13.342 0.841 -16.746 1.00 98.19 88 SER A O 1
ATOM 678 N N . GLY A 1 89 ? 12.696 2.660 -15.591 1.00 98.25 89 GLY A N 1
ATOM 679 C CA . GLY A 1 89 ? 12.210 3.413 -16.74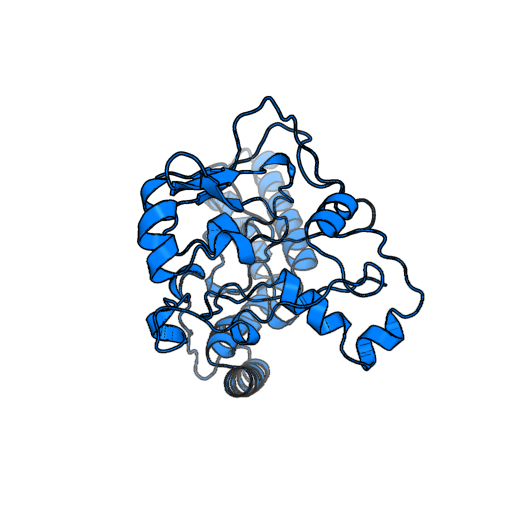8 1.00 98.25 89 GLY A CA 1
ATOM 680 C C . GLY A 1 89 ? 13.318 3.727 -17.755 1.00 98.25 89 GLY A C 1
ATOM 681 O O . GLY A 1 89 ? 13.139 3.494 -18.945 1.00 98.25 89 GLY A O 1
ATOM 682 N N . MET A 1 90 ? 14.492 4.169 -17.287 1.00 97.94 90 MET A N 1
ATOM 683 C CA . MET A 1 90 ? 15.654 4.408 -18.156 1.00 97.94 90 MET A CA 1
ATOM 684 C C . MET A 1 90 ? 16.093 3.128 -18.883 1.00 97.94 90 MET A C 1
ATOM 686 O O . MET A 1 90 ? 16.255 3.132 -20.100 1.00 97.94 90 MET A O 1
ATOM 690 N N . ALA A 1 91 ? 16.244 2.018 -18.154 1.00 97.81 91 ALA A N 1
ATOM 691 C CA . ALA A 1 91 ? 16.669 0.746 -18.737 1.00 97.81 91 ALA A CA 1
ATOM 692 C C . ALA A 1 91 ? 15.640 0.185 -19.735 1.00 97.81 91 ALA A C 1
ATOM 694 O O . ALA A 1 91 ? 16.031 -0.374 -20.761 1.00 97.81 91 ALA A O 1
ATOM 695 N N . ALA A 1 92 ? 14.344 0.343 -19.448 1.00 97.94 92 ALA A N 1
ATOM 696 C CA . ALA A 1 92 ? 13.264 -0.045 -20.349 1.00 97.94 92 ALA A CA 1
ATOM 697 C C . ALA A 1 92 ? 13.2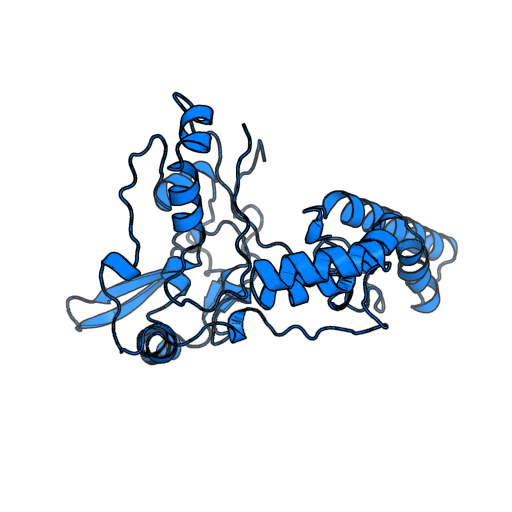66 0.811 -21.624 1.00 97.94 92 ALA A C 1
ATOM 699 O O . ALA A 1 92 ? 13.215 0.264 -22.722 1.00 97.94 92 ALA A O 1
ATOM 700 N N . ALA A 1 93 ? 13.408 2.134 -21.493 1.00 97.94 93 ALA A N 1
ATOM 701 C CA . ALA A 1 93 ? 13.474 3.051 -22.629 1.00 97.94 93 ALA A CA 1
ATOM 702 C C . ALA A 1 93 ? 14.657 2.739 -23.556 1.00 97.94 93 ALA A C 1
ATOM 704 O O . ALA A 1 93 ? 14.482 2.677 -24.769 1.00 97.94 93 ALA A O 1
ATOM 705 N N . GLU A 1 94 ? 15.845 2.474 -23.004 1.00 96.56 94 GLU A N 1
ATOM 706 C CA . GLU A 1 94 ? 16.999 2.072 -23.812 1.00 96.56 94 GLU A CA 1
ATOM 707 C C . GLU A 1 94 ? 16.763 0.744 -24.548 1.00 96.56 94 GLU A C 1
ATOM 709 O O . GLU A 1 94 ? 17.157 0.607 -25.703 1.00 96.56 94 GLU A O 1
ATOM 714 N N . ALA A 1 95 ? 16.143 -0.243 -23.891 1.00 95.94 95 ALA A N 1
ATOM 715 C CA . ALA A 1 95 ? 15.836 -1.527 -24.518 1.00 95.94 95 ALA A CA 1
ATOM 716 C C . ALA A 1 95 ? 14.820 -1.367 -25.660 1.00 95.94 95 ALA A C 1
ATOM 718 O O . ALA A 1 95 ? 15.054 -1.883 -26.750 1.00 95.94 95 ALA A O 1
ATOM 719 N N . ILE A 1 96 ? 13.747 -0.597 -25.445 1.00 97.00 96 ILE A N 1
ATOM 720 C CA . ILE A 1 96 ? 12.748 -0.284 -26.479 1.00 97.00 96 ILE A CA 1
ATOM 721 C C . ILE A 1 96 ? 13.396 0.466 -27.646 1.00 97.00 96 ILE A C 1
ATOM 723 O O . ILE A 1 96 ? 13.150 0.134 -28.801 1.00 97.00 96 ILE A O 1
ATOM 727 N N . PHE A 1 97 ? 14.248 1.452 -27.366 1.00 97.19 97 PHE A N 1
ATOM 728 C CA . PHE A 1 97 ? 14.934 2.222 -28.402 1.00 97.19 97 PHE A CA 1
ATOM 729 C C . PHE A 1 97 ? 15.855 1.346 -29.261 1.00 97.19 97 PHE A C 1
ATOM 731 O O . PHE A 1 97 ? 15.862 1.469 -30.484 1.00 97.19 97 PHE A O 1
ATOM 738 N N . GLU A 1 98 ? 16.584 0.410 -28.645 1.00 95.19 98 GLU A N 1
ATOM 739 C CA . GLU A 1 98 ? 17.351 -0.593 -29.388 1.00 95.19 98 GLU A CA 1
ATOM 740 C C . GLU A 1 98 ? 16.445 -1.482 -30.254 1.00 95.19 98 GLU A C 1
ATOM 742 O O . GLU A 1 98 ? 16.811 -1.770 -31.392 1.00 95.19 98 GLU A O 1
ATOM 747 N N . CYS A 1 99 ? 15.274 -1.897 -29.759 1.00 95.62 99 CYS A N 1
ATOM 748 C CA . CYS A 1 99 ? 14.311 -2.676 -30.549 1.00 95.62 99 CYS A CA 1
ATOM 749 C C . CYS A 1 99 ? 13.813 -1.878 -31.764 1.00 95.62 99 CYS A C 1
ATOM 751 O O . CYS A 1 99 ? 13.815 -2.402 -32.873 1.00 95.62 99 CYS A O 1
ATOM 753 N N . LEU A 1 100 ? 13.481 -0.595 -31.574 1.00 97.00 100 LEU A N 1
ATOM 754 C CA . LEU A 1 100 ? 13.022 0.311 -32.634 1.00 97.00 100 LEU A CA 1
ATOM 755 C C . LEU A 1 100 ? 14.071 0.519 -33.735 1.00 97.00 100 LEU A C 1
ATOM 757 O O . LEU A 1 100 ? 13.724 0.522 -34.909 1.00 97.00 100 LEU A O 1
ATOM 761 N N . ILE A 1 101 ? 15.351 0.679 -33.377 1.00 97.56 101 ILE A N 1
ATOM 762 C CA . ILE A 1 101 ? 16.437 0.841 -34.363 1.00 97.56 101 ILE A CA 1
ATOM 763 C C . ILE A 1 101 ? 16.620 -0.418 -35.216 1.00 97.56 101 ILE A C 1
ATOM 765 O O . ILE A 1 101 ? 16.956 -0.317 -36.394 1.00 97.56 101 ILE A O 1
ATOM 769 N N . ASN A 1 102 ? 16.461 -1.596 -34.611 1.00 96.25 102 ASN A N 1
ATOM 770 C CA . ASN A 1 102 ? 16.733 -2.875 -35.265 1.00 96.25 102 ASN A CA 1
ATOM 771 C C . ASN A 1 102 ? 15.479 -3.533 -35.865 1.00 96.25 102 ASN A C 1
ATOM 773 O O . ASN A 1 102 ? 15.613 -4.614 -36.431 1.00 96.25 102 ASN A O 1
ATOM 777 N N . ASP A 1 103 ? 14.304 -2.911 -35.717 1.00 96.62 103 ASP A N 1
ATOM 778 C CA . ASP A 1 103 ? 12.990 -3.474 -36.062 1.00 96.62 103 ASP A CA 1
ATOM 779 C C . ASP A 1 103 ? 12.781 -4.898 -35.504 1.00 96.62 103 ASP A C 1
ATOM 781 O O . ASP A 1 103 ? 12.332 -5.820 -36.181 1.00 96.62 103 ASP A O 1
ATOM 785 N N . ASP A 1 104 ? 13.181 -5.101 -34.245 1.00 95.38 104 ASP A N 1
ATOM 786 C CA . ASP A 1 104 ? 13.199 -6.409 -33.585 1.00 95.38 104 ASP A CA 1
ATOM 787 C C . ASP A 1 104 ? 12.659 -6.284 -32.158 1.00 95.38 104 ASP A C 1
ATOM 789 O O . ASP A 1 104 ? 13.372 -5.904 -31.228 1.00 95.38 104 ASP A O 1
ATOM 793 N N . PHE A 1 105 ? 11.376 -6.612 -32.006 1.00 94.88 105 PHE A N 1
ATOM 794 C CA . PHE A 1 105 ? 10.638 -6.603 -30.738 1.00 94.88 105 PHE A CA 1
ATOM 795 C C . PHE A 1 105 ? 10.512 -8.000 -30.129 1.00 94.88 105 PHE A C 1
ATOM 797 O O . PHE A 1 105 ? 9.622 -8.246 -29.312 1.00 94.88 105 PHE A O 1
ATOM 804 N N . SER A 1 106 ? 11.375 -8.933 -30.543 1.00 94.56 106 SER A N 1
ATOM 805 C CA . SER A 1 106 ? 11.410 -10.259 -29.941 1.00 94.56 106 SER A CA 1
ATOM 806 C C . SER A 1 106 ? 11.677 -10.168 -28.439 1.00 94.56 106 SER A C 1
ATOM 808 O O . SER A 1 106 ? 12.367 -9.265 -27.945 1.00 94.56 106 SER A O 1
ATOM 810 N N . ILE A 1 107 ? 11.154 -11.144 -27.700 1.00 94.44 107 ILE A N 1
ATOM 811 C CA . ILE A 1 107 ? 11.336 -11.219 -26.251 1.00 94.44 107 ILE A CA 1
ATOM 812 C C . ILE A 1 107 ? 12.820 -11.207 -25.862 1.00 94.44 107 ILE A C 1
ATOM 814 O O . ILE A 1 107 ? 13.190 -10.540 -24.901 1.00 94.44 107 ILE A O 1
ATOM 818 N N . ASP A 1 108 ? 13.685 -11.836 -26.664 1.00 92.00 108 ASP A N 1
ATOM 819 C CA . ASP A 1 108 ? 15.135 -11.878 -26.453 1.00 92.00 108 ASP A CA 1
ATOM 820 C C . ASP A 1 108 ? 15.780 -10.487 -26.513 1.00 92.00 108 ASP A C 1
ATOM 822 O O . ASP A 1 108 ? 16.712 -10.190 -25.754 1.00 92.00 108 ASP A O 1
ATOM 826 N N . ARG A 1 109 ? 15.288 -9.602 -27.391 1.00 92.31 109 ARG A N 1
ATOM 827 C CA . ARG A 1 109 ? 15.739 -8.206 -27.429 1.00 92.31 109 ARG A CA 1
ATOM 828 C C . ARG A 1 109 ? 15.225 -7.415 -26.245 1.00 92.31 109 ARG A C 1
ATOM 830 O O . ARG A 1 109 ? 16.016 -6.712 -25.613 1.00 92.31 109 ARG A O 1
ATOM 837 N N . LEU A 1 110 ? 13.941 -7.545 -25.924 1.00 95.06 110 LEU A N 1
ATOM 838 C CA . LEU A 1 110 ? 13.330 -6.836 -24.803 1.00 95.06 110 LEU A CA 1
ATOM 839 C C . LEU A 1 110 ? 13.929 -7.267 -23.453 1.00 95.06 110 LEU A C 1
ATOM 841 O O . LEU A 1 110 ? 14.102 -6.428 -22.571 1.00 95.06 110 LEU A O 1
ATOM 845 N N . GLU A 1 111 ? 14.366 -8.523 -23.305 1.00 95.81 111 GLU A N 1
ATOM 846 C CA . GLU A 1 111 ? 15.006 -9.060 -22.091 1.00 95.81 111 GLU A CA 1
ATOM 847 C C . GLU A 1 111 ? 16.317 -8.335 -21.724 1.00 95.81 111 GLU A C 1
ATOM 849 O O . GLU A 1 111 ? 16.770 -8.375 -20.573 1.00 95.81 111 GLU A O 1
ATOM 854 N N . LYS A 1 112 ? 16.909 -7.573 -22.658 1.00 95.06 112 LYS A N 1
ATOM 855 C CA . LYS A 1 112 ? 18.007 -6.645 -22.346 1.00 95.06 112 LYS A CA 1
ATOM 856 C C . LYS A 1 112 ? 17.629 -5.648 -21.249 1.00 95.06 112 LYS A C 1
ATOM 858 O O . LYS A 1 112 ? 18.514 -5.251 -20.491 1.00 95.06 112 LYS A O 1
ATOM 863 N N . TYR A 1 113 ? 16.352 -5.280 -21.115 1.00 97.75 113 TYR A N 1
ATOM 864 C CA . TYR A 1 113 ? 15.856 -4.475 -19.996 1.00 97.75 113 TYR A CA 1
ATOM 865 C C . TYR A 1 113 ? 16.174 -5.133 -18.642 1.00 97.75 113 TYR A C 1
ATOM 867 O O . TYR A 1 113 ? 16.886 -4.536 -17.827 1.00 97.75 113 TYR A O 1
ATOM 875 N N . SER A 1 114 ? 15.733 -6.378 -18.423 1.00 96.56 114 SER A N 1
ATOM 876 C CA . SER A 1 114 ? 16.002 -7.148 -17.198 1.00 96.56 114 SER A CA 1
ATOM 877 C C . SER A 1 114 ? 17.506 -7.262 -16.921 1.00 96.56 114 SER A C 1
ATOM 879 O O . SER A 1 114 ? 17.979 -7.077 -15.792 1.00 96.56 114 SER A O 1
ATOM 881 N N . GLN A 1 115 ? 18.298 -7.512 -17.968 1.00 95.38 115 GLN A N 1
ATOM 882 C CA . GLN A 1 115 ? 19.753 -7.635 -17.860 1.00 95.38 115 GLN A CA 1
ATOM 883 C C . GLN A 1 115 ? 20.429 -6.315 -17.473 1.00 95.38 115 GLN A C 1
ATOM 885 O O . GLN A 1 115 ? 21.326 -6.309 -16.628 1.00 95.38 115 GLN A O 1
ATOM 890 N N . LYS A 1 116 ? 20.019 -5.189 -18.063 1.00 96.12 116 LYS A N 1
ATOM 891 C CA . LYS A 1 116 ? 20.535 -3.861 -17.707 1.00 96.12 116 LYS A CA 1
ATOM 892 C C . LYS A 1 116 ? 20.148 -3.503 -16.275 1.00 96.12 116 LYS A C 1
ATOM 894 O O . LYS A 1 116 ? 21.020 -3.129 -15.488 1.00 96.12 116 LYS A O 1
ATOM 899 N N . LEU A 1 117 ? 18.880 -3.697 -15.906 1.00 97.44 117 LEU A N 1
ATOM 900 C CA . LEU A 1 117 ? 18.375 -3.381 -14.571 1.00 97.44 117 LEU A CA 1
ATOM 901 C C . LEU A 1 117 ? 19.089 -4.190 -13.481 1.00 97.44 117 LEU A C 1
ATOM 903 O O . LEU A 1 117 ? 19.538 -3.612 -12.491 1.00 97.44 117 LEU A O 1
ATOM 907 N N . SER A 1 118 ? 19.281 -5.498 -13.673 1.00 96.06 118 SER A N 1
ATOM 908 C CA . SER A 1 118 ? 19.978 -6.365 -12.703 1.00 96.06 118 SER A CA 1
ATOM 909 C C . SER A 1 118 ? 21.429 -5.947 -12.416 1.00 96.06 118 SER A C 1
ATOM 911 O O . SER A 1 118 ? 21.956 -6.217 -11.333 1.00 96.06 118 SER A O 1
ATOM 913 N N . LYS A 1 119 ? 22.085 -5.236 -13.345 1.00 96.12 119 LYS A N 1
ATOM 914 C CA . LYS A 1 119 ? 23.460 -4.737 -13.176 1.00 96.12 119 LYS A CA 1
ATOM 915 C C . LYS A 1 119 ? 23.544 -3.440 -12.361 1.00 96.12 119 LYS A C 1
ATOM 917 O O . LYS A 1 119 ? 24.635 -3.131 -11.860 1.00 96.12 119 LYS A O 1
ATOM 922 N N . THR A 1 120 ? 22.433 -2.715 -12.201 1.00 96.06 120 THR A N 1
ATOM 923 C CA . THR A 1 120 ? 22.363 -1.434 -11.476 1.00 96.06 120 THR A CA 1
ATOM 924 C C . THR A 1 120 ? 22.717 -1.579 -9.994 1.00 96.06 120 THR A C 1
ATOM 926 O O . THR A 1 120 ? 22.594 -2.652 -9.394 1.00 96.06 120 THR A O 1
ATOM 929 N N . LYS A 1 121 ? 23.186 -0.487 -9.377 1.00 95.12 121 LYS A N 1
ATOM 930 C CA . LYS A 1 121 ? 23.514 -0.475 -7.940 1.00 95.12 121 LYS A CA 1
ATOM 931 C C . LYS A 1 121 ? 22.250 -0.627 -7.098 1.00 95.12 121 LYS A C 1
ATOM 933 O O . LYS A 1 121 ? 22.278 -1.274 -6.057 1.00 95.12 121 LYS A O 1
ATOM 938 N N . GLU A 1 122 ? 21.156 -0.054 -7.575 1.00 95.19 122 GLU A N 1
ATOM 939 C CA . GLU A 1 122 ? 19.843 -0.043 -6.954 1.00 95.19 122 GLU A CA 1
ATOM 940 C C . GLU A 1 122 ? 19.271 -1.464 -6.871 1.00 95.19 122 GLU A C 1
ATOM 942 O O . GLU A 1 122 ? 18.907 -1.904 -5.780 1.00 95.19 122 GLU A O 1
ATOM 947 N N . MET A 1 123 ? 19.302 -2.228 -7.971 1.00 95.62 123 MET A N 1
ATOM 948 C CA . MET A 1 123 ? 18.826 -3.617 -7.981 1.00 95.62 123 MET A CA 1
ATOM 949 C C . MET A 1 123 ? 19.715 -4.542 -7.138 1.00 95.62 123 MET A C 1
ATOM 951 O O . MET A 1 123 ? 19.220 -5.393 -6.399 1.00 95.62 123 MET A O 1
ATOM 955 N N . LYS A 1 124 ? 21.038 -4.325 -7.149 1.00 93.75 124 LYS A N 1
ATOM 956 C CA . LYS A 1 124 ? 21.964 -5.006 -6.224 1.00 93.75 124 LYS A CA 1
ATOM 957 C C . LYS A 1 124 ? 21.669 -4.660 -4.760 1.00 93.75 124 LYS A C 1
ATOM 959 O O . LYS A 1 124 ? 21.795 -5.522 -3.893 1.00 93.75 124 LYS A O 1
ATOM 964 N N . GLY A 1 125 ? 21.269 -3.421 -4.480 1.00 92.38 125 GLY A N 1
ATOM 965 C CA . GLY A 1 125 ? 20.830 -2.971 -3.160 1.00 92.38 125 GLY A CA 1
ATOM 966 C C . GLY A 1 125 ? 19.545 -3.662 -2.706 1.00 92.38 125 GLY A C 1
ATOM 967 O O . GLY A 1 125 ? 19.495 -4.148 -1.581 1.00 92.38 125 GLY A O 1
ATOM 968 N N . LEU A 1 126 ? 18.548 -3.775 -3.590 1.00 93.69 126 LEU A N 1
ATOM 969 C CA . LEU A 1 126 ? 17.319 -4.535 -3.336 1.00 93.69 126 LEU A CA 1
ATOM 970 C C . LEU A 1 126 ? 17.618 -6.017 -3.066 1.00 93.69 126 LEU A C 1
ATOM 972 O O . LEU A 1 126 ? 17.108 -6.595 -2.111 1.00 93.69 126 LEU A O 1
ATOM 976 N N . TYR A 1 127 ? 18.523 -6.623 -3.841 1.00 92.38 127 TYR A N 1
ATOM 977 C CA . TYR A 1 127 ? 18.963 -7.999 -3.603 1.00 92.38 127 TYR A CA 1
ATOM 978 C C . TYR A 1 127 ? 19.660 -8.170 -2.244 1.00 92.38 127 TYR A C 1
ATOM 980 O O . TYR A 1 127 ? 19.466 -9.173 -1.556 1.00 92.38 127 TYR A O 1
ATOM 988 N N . ARG A 1 128 ? 20.455 -7.190 -1.799 1.00 90.50 128 ARG A N 1
ATOM 989 C CA . ARG A 1 128 ? 21.081 -7.210 -0.464 1.00 90.50 128 ARG A CA 1
ATOM 990 C C . ARG A 1 128 ? 20.077 -7.106 0.684 1.00 90.50 128 ARG A C 1
ATOM 992 O O . ARG A 1 128 ? 20.433 -7.452 1.800 1.00 90.50 128 ARG A O 1
ATOM 999 N N . THR A 1 129 ? 18.847 -6.668 0.439 1.00 90.31 129 THR A N 1
ATOM 1000 C CA . THR A 1 129 ? 17.790 -6.571 1.459 1.00 90.31 129 THR A CA 1
ATOM 1001 C C . THR A 1 129 ? 16.637 -7.543 1.200 1.00 90.31 129 THR A C 1
ATOM 1003 O O . THR A 1 129 ? 15.565 -7.404 1.778 1.00 90.31 129 THR A O 1
ATOM 1006 N N . ARG A 1 130 ? 16.865 -8.571 0.368 1.00 91.19 130 ARG A N 1
ATOM 1007 C CA . ARG A 1 130 ? 15.849 -9.505 -0.157 1.00 91.19 130 ARG A CA 1
ATOM 1008 C C . ARG A 1 130 ? 15.007 -10.269 0.866 1.00 91.19 130 ARG A C 1
ATOM 1010 O O . ARG A 1 130 ? 13.972 -10.789 0.487 1.00 91.19 130 ARG A O 1
ATOM 1017 N N . ASN A 1 131 ? 15.464 -10.374 2.111 1.00 89.56 131 ASN A N 1
ATOM 1018 C CA . ASN A 1 131 ? 14.773 -11.081 3.194 1.00 89.56 131 ASN A CA 1
ATOM 1019 C C . ASN A 1 131 ? 14.290 -10.129 4.307 1.00 89.56 131 ASN A C 1
ATOM 1021 O O . ASN A 1 131 ? 13.845 -10.600 5.351 1.00 89.56 131 ASN A O 1
ATOM 1025 N N . PHE A 1 132 ? 14.438 -8.809 4.134 1.00 89.62 132 PHE A N 1
ATOM 1026 C CA . PHE A 1 132 ? 14.205 -7.835 5.203 1.00 89.62 132 PHE A CA 1
ATOM 1027 C C . PHE A 1 132 ? 12.760 -7.866 5.704 1.00 89.62 132 PHE A C 1
ATOM 1029 O O . PHE A 1 132 ? 12.532 -7.981 6.903 1.00 89.62 132 PHE A O 1
ATOM 1036 N N . HIS A 1 133 ? 11.786 -7.798 4.797 1.00 90.38 133 HIS A N 1
ATOM 1037 C CA . HIS A 1 133 ? 10.382 -7.738 5.186 1.00 90.38 133 HIS A CA 1
ATOM 1038 C C . HIS A 1 133 ? 9.920 -9.035 5.861 1.00 90.38 133 HIS A C 1
ATOM 1040 O O . HIS A 1 133 ? 9.408 -8.992 6.973 1.00 90.38 133 HIS A O 1
ATOM 1046 N N . GLN A 1 134 ? 10.273 -10.189 5.291 1.00 89.25 134 GLN A N 1
ATOM 1047 C CA . GLN A 1 134 ? 9.938 -11.503 5.854 1.00 89.25 134 GLN A CA 1
ATOM 1048 C C . GLN A 1 134 ? 10.625 -11.776 7.200 1.00 89.25 134 GLN A C 1
ATOM 1050 O O . GLN A 1 134 ? 10.196 -12.619 7.989 1.00 89.25 134 GLN A O 1
ATOM 1055 N N . ALA A 1 135 ? 11.744 -11.104 7.470 1.00 88.94 135 ALA A N 1
ATOM 1056 C CA . ALA A 1 135 ? 12.356 -11.108 8.789 1.00 88.94 135 ALA A CA 1
ATOM 1057 C C . ALA A 1 135 ? 11.538 -10.270 9.786 1.00 88.94 135 ALA A C 1
ATOM 1059 O O . ALA A 1 135 ? 11.331 -10.712 10.916 1.00 88.94 135 ALA A O 1
ATOM 1060 N N . MET A 1 136 ? 11.063 -9.093 9.368 1.00 88.44 136 MET A N 1
ATOM 1061 C CA . MET A 1 136 ? 10.250 -8.183 10.184 1.00 88.44 136 MET A CA 1
ATOM 1062 C C . MET A 1 136 ? 8.841 -8.725 10.475 1.00 88.44 136 MET A C 1
ATOM 1064 O O . MET A 1 136 ? 8.338 -8.485 11.571 1.00 88.44 136 MET A O 1
ATOM 1068 N N . GLU A 1 137 ? 8.265 -9.532 9.575 1.00 87.06 137 GLU A N 1
ATOM 1069 C CA . GLU A 1 137 ? 7.020 -10.302 9.787 1.00 87.06 137 GLU A CA 1
ATOM 1070 C C . GLU A 1 137 ? 7.071 -11.146 11.079 1.00 87.06 137 GLU A C 1
ATOM 1072 O O . GLU A 1 137 ? 6.069 -11.347 11.762 1.00 87.06 137 GLU A O 1
ATOM 1077 N N . LYS A 1 138 ? 8.263 -11.612 11.478 1.00 84.81 138 LYS A N 1
ATOM 1078 C CA . LYS A 1 138 ? 8.473 -12.423 12.692 1.00 84.81 138 LYS A CA 1
ATOM 1079 C C . LYS A 1 138 ? 8.598 -11.592 13.977 1.00 84.81 138 LYS A C 1
ATOM 1081 O O . LYS A 1 138 ? 9.009 -12.115 15.014 1.00 84.81 138 LYS A O 1
ATOM 1086 N N . GLY A 1 139 ? 8.253 -10.308 13.913 1.00 86.12 139 GLY A N 1
ATOM 1087 C CA . GLY A 1 139 ? 8.269 -9.369 15.028 1.00 86.12 139 GLY A CA 1
ATOM 1088 C C . GLY A 1 139 ? 9.528 -8.505 15.077 1.00 86.12 139 GLY A C 1
ATOM 1089 O O . GLY A 1 139 ? 10.600 -8.886 14.608 1.00 86.12 139 GLY A O 1
ATOM 1090 N N . LEU A 1 140 ? 9.401 -7.331 15.704 1.00 85.12 140 LEU A N 1
ATOM 1091 C CA . LEU A 1 140 ? 10.405 -6.262 15.683 1.00 85.12 140 LEU A CA 1
ATOM 1092 C C . LEU A 1 140 ? 11.805 -6.719 16.121 1.00 85.12 140 LEU A C 1
ATOM 1094 O O . LEU A 1 140 ? 12.775 -6.497 15.404 1.00 85.12 140 LEU A O 1
ATOM 1098 N N . TYR A 1 141 ? 11.926 -7.376 17.277 1.00 86.44 141 TYR A N 1
ATOM 1099 C CA . TYR A 1 141 ? 13.233 -7.746 17.833 1.00 86.44 141 TYR A CA 1
ATOM 1100 C C . TYR A 1 141 ? 13.946 -8.821 17.007 1.00 86.44 141 TYR A C 1
ATOM 1102 O O . TYR A 1 141 ? 15.132 -8.691 16.698 1.00 86.44 141 TYR A O 1
ATOM 1110 N N . PHE A 1 142 ? 13.219 -9.871 16.614 1.00 84.81 142 PHE A N 1
ATOM 1111 C CA . PHE A 1 142 ? 13.768 -10.930 15.770 1.00 84.81 142 PHE A CA 1
ATOM 1112 C C . PHE A 1 142 ? 14.101 -10.401 14.371 1.00 84.81 142 PHE A C 1
ATOM 1114 O O . PHE A 1 142 ? 15.175 -10.690 13.831 1.00 84.81 142 PHE A O 1
ATOM 1121 N N . GLY A 1 143 ? 13.212 -9.580 13.812 1.00 85.88 143 GLY A N 1
ATOM 1122 C CA . GLY A 1 143 ? 13.399 -8.902 12.539 1.00 85.88 143 GLY A CA 1
ATOM 1123 C C . GLY A 1 143 ? 14.635 -8.014 12.535 1.00 85.88 143 GLY A C 1
ATOM 1124 O O . GLY A 1 143 ? 15.482 -8.172 11.665 1.00 85.88 143 GLY A O 1
ATOM 1125 N N . MET A 1 144 ? 14.823 -7.167 13.550 1.00 86.31 144 MET A N 1
ATOM 1126 C CA . MET A 1 144 ? 16.012 -6.314 13.669 1.00 86.31 144 MET A CA 1
ATOM 1127 C C . MET A 1 144 ? 17.306 -7.123 13.780 1.00 86.31 144 MET A C 1
ATOM 1129 O O . MET A 1 144 ? 18.278 -6.821 13.086 1.00 86.31 144 MET A O 1
ATOM 1133 N N . MET A 1 145 ? 17.329 -8.167 14.614 1.00 86.44 145 MET A N 1
ATOM 1134 C CA . MET A 1 145 ? 18.509 -9.023 14.769 1.00 86.44 145 MET A CA 1
ATOM 1135 C C . MET A 1 145 ? 18.881 -9.701 13.445 1.00 86.44 145 MET A C 1
ATOM 1137 O O . MET A 1 145 ? 20.034 -9.660 13.010 1.00 86.44 145 MET A O 1
ATOM 1141 N N . THR A 1 146 ? 17.902 -10.316 12.781 1.00 81.75 146 THR A N 1
ATOM 1142 C CA . THR A 1 146 ? 18.136 -11.031 11.523 1.00 81.75 146 THR A CA 1
ATOM 1143 C C . THR A 1 146 ? 18.435 -10.086 10.365 1.00 81.75 146 THR A C 1
ATOM 1145 O O . THR A 1 146 ? 19.341 -10.381 9.591 1.00 81.75 146 THR A O 1
ATOM 1148 N N . ALA A 1 147 ? 17.773 -8.932 10.274 1.00 80.31 147 ALA A N 1
ATOM 1149 C CA . ALA A 1 147 ? 18.080 -7.888 9.300 1.00 80.31 147 ALA A CA 1
ATOM 1150 C C . ALA A 1 147 ? 19.508 -7.353 9.473 1.00 80.31 147 ALA A C 1
ATOM 1152 O O . ALA A 1 147 ? 20.229 -7.222 8.485 1.00 80.31 147 ALA A O 1
ATOM 1153 N N . GLY A 1 148 ? 19.949 -7.109 10.713 1.00 84.25 148 GLY A N 1
ATOM 1154 C CA . GLY A 1 148 ? 21.316 -6.676 11.013 1.00 84.25 148 GLY A CA 1
ATOM 1155 C C . GLY A 1 148 ? 22.363 -7.702 10.570 1.00 84.25 148 GLY A C 1
ATOM 1156 O O . GLY A 1 148 ? 23.299 -7.365 9.844 1.00 84.25 148 GLY A O 1
ATOM 1157 N N . LEU A 1 149 ? 22.164 -8.976 10.926 1.00 84.69 149 LEU A N 1
ATOM 1158 C CA . LEU A 1 149 ? 23.040 -10.075 10.500 1.00 84.69 149 LEU A CA 1
ATOM 1159 C C . LEU A 1 149 ? 23.049 -10.252 8.978 1.00 84.69 149 LEU A C 1
ATOM 1161 O O . LEU A 1 149 ? 24.110 -10.382 8.370 1.00 84.69 149 LEU A O 1
ATOM 1165 N N . GLN A 1 150 ? 21.876 -10.229 8.345 1.00 81.31 150 GLN A N 1
ATOM 1166 C CA . GLN A 1 150 ? 21.759 -10.325 6.893 1.00 81.31 150 GLN A CA 1
ATOM 1167 C C . GLN A 1 150 ? 22.472 -9.162 6.210 1.00 81.31 150 GLN A C 1
ATOM 1169 O O . GLN A 1 150 ? 23.167 -9.394 5.229 1.00 81.31 150 GLN A O 1
ATOM 1174 N N . HIS A 1 151 ? 22.354 -7.937 6.722 1.00 78.69 151 HIS A N 1
ATOM 1175 C CA . HIS A 1 151 ? 23.019 -6.779 6.137 1.00 78.69 151 HIS A CA 1
ATOM 1176 C C . HIS A 1 151 ? 24.545 -6.949 6.115 1.00 78.69 151 HIS A C 1
ATOM 1178 O O . HIS A 1 151 ? 25.168 -6.739 5.072 1.00 78.69 151 HIS A O 1
ATOM 1184 N N . ILE A 1 152 ? 25.130 -7.418 7.224 1.00 82.94 152 ILE A N 1
ATOM 1185 C CA . ILE A 1 152 ? 26.569 -7.709 7.335 1.00 82.94 152 ILE A CA 1
ATOM 1186 C C . ILE A 1 152 ? 26.984 -8.826 6.362 1.00 82.94 152 ILE A C 1
ATOM 1188 O O . ILE A 1 152 ? 28.023 -8.732 5.713 1.00 82.94 152 ILE A O 1
ATOM 1192 N N . LEU A 1 153 ? 26.152 -9.859 6.211 1.00 82.12 153 LEU A N 1
ATOM 1193 C CA . LEU A 1 153 ? 26.426 -11.037 5.378 1.00 82.12 153 LEU A CA 1
ATOM 1194 C C . LEU A 1 153 ? 25.992 -10.891 3.903 1.00 82.12 153 LEU A C 1
ATOM 1196 O O . LEU A 1 153 ? 25.952 -11.874 3.165 1.00 82.12 153 LEU A O 1
ATOM 1200 N N . GLY A 1 154 ? 25.648 -9.687 3.432 1.00 77.12 154 GLY A N 1
ATOM 1201 C CA . GLY A 1 154 ? 25.287 -9.462 2.022 1.00 77.12 154 GLY A CA 1
ATOM 1202 C C . GLY A 1 154 ? 23.870 -9.920 1.627 1.00 77.12 154 GLY A C 1
ATOM 1203 O O . GLY A 1 154 ? 23.586 -10.219 0.462 1.00 77.12 154 GLY A O 1
ATOM 1204 N N . GLY A 1 155 ? 22.957 -9.961 2.589 1.00 71.88 155 GLY A N 1
ATOM 1205 C CA . GLY A 1 155 ? 21.507 -10.068 2.410 1.00 71.88 155 GLY A CA 1
ATOM 1206 C C . GLY A 1 155 ? 20.889 -11.439 2.652 1.00 71.88 155 GLY A C 1
ATOM 1207 O O . GLY A 1 155 ? 19.698 -11.631 2.408 1.00 71.88 155 GLY A O 1
ATOM 1208 N N . SER A 1 156 ? 21.668 -12.414 3.115 1.00 76.19 156 SER A N 1
ATOM 1209 C CA . SER A 1 156 ? 21.133 -13.695 3.576 1.00 76.19 156 SER A CA 1
ATOM 1210 C C . SER A 1 156 ? 22.093 -14.373 4.544 1.00 76.19 156 SER A C 1
ATOM 1212 O O . SER A 1 156 ? 23.308 -14.284 4.395 1.00 76.19 156 SER A O 1
ATOM 1214 N N . ILE A 1 157 ? 21.525 -15.077 5.518 1.00 74.25 157 ILE A N 1
ATOM 1215 C CA . ILE A 1 157 ? 22.250 -15.972 6.414 1.00 74.25 157 ILE A CA 1
ATOM 1216 C C . ILE A 1 157 ? 22.252 -17.352 5.736 1.00 74.25 157 ILE A C 1
ATOM 1218 O O . ILE A 1 157 ? 21.186 -17.917 5.499 1.00 74.25 157 ILE A O 1
ATOM 1222 N N . PHE A 1 158 ? 23.430 -17.858 5.356 1.00 69.25 158 PHE A N 1
ATOM 1223 C CA . PHE A 1 158 ? 23.619 -19.156 4.675 1.00 69.25 158 PHE A CA 1
ATOM 1224 C C . PHE A 1 158 ? 22.788 -19.377 3.392 1.00 69.25 158 PHE A C 1
ATOM 1226 O O . PHE A 1 158 ? 22.457 -20.507 3.050 1.00 69.25 158 PHE A O 1
ATOM 1233 N N . GLY A 1 159 ? 22.424 -18.315 2.665 1.00 69.75 159 GLY A N 1
ATOM 1234 C CA . GLY A 1 159 ? 21.628 -18.442 1.435 1.00 69.75 159 GLY A CA 1
ATOM 1235 C C . GLY A 1 159 ? 20.137 -18.729 1.664 1.00 69.75 159 GLY A C 1
ATOM 1236 O O . GLY A 1 159 ? 19.410 -18.964 0.703 1.00 69.75 159 GLY A O 1
ATOM 1237 N N . MET A 1 160 ? 19.655 -18.658 2.909 1.00 79.56 160 MET A N 1
ATOM 1238 C CA . MET A 1 160 ? 18.242 -18.806 3.248 1.00 79.56 160 MET A CA 1
ATOM 1239 C C . MET A 1 160 ? 17.362 -17.781 2.507 1.00 79.56 160 MET A C 1
ATOM 1241 O O . MET A 1 160 ? 17.624 -16.569 2.531 1.00 79.56 160 MET A O 1
ATOM 1245 N N . ARG A 1 161 ? 16.297 -18.288 1.875 1.00 86.94 161 ARG A N 1
ATOM 1246 C CA . ARG A 1 161 ? 15.162 -17.525 1.338 1.00 86.94 161 ARG A CA 1
ATOM 1247 C C . ARG A 1 161 ? 13.991 -17.670 2.301 1.00 86.94 161 ARG A C 1
ATOM 1249 O O . ARG A 1 161 ? 13.487 -18.776 2.490 1.00 86.94 161 ARG A O 1
ATOM 1256 N N . LEU A 1 162 ? 13.573 -16.566 2.906 1.00 86.50 162 LEU A N 1
ATOM 1257 C CA . LEU A 1 162 ? 12.363 -16.535 3.717 1.00 86.50 162 LEU A CA 1
ATOM 1258 C C . LEU A 1 162 ? 11.132 -16.507 2.803 1.00 86.50 162 LEU A C 1
ATOM 1260 O O . LEU A 1 162 ? 11.153 -15.896 1.733 1.00 86.50 162 LEU A O 1
ATOM 1264 N N . LYS A 1 163 ? 10.085 -17.232 3.202 1.00 86.81 163 LYS A N 1
ATOM 1265 C CA . LYS A 1 163 ? 8.797 -17.230 2.501 1.00 86.81 163 LYS A CA 1
ATOM 1266 C C . LYS A 1 163 ? 8.001 -15.998 2.923 1.00 86.81 163 LYS A C 1
ATOM 1268 O O . LYS A 1 163 ? 8.159 -15.546 4.048 1.00 86.81 163 LYS A O 1
ATOM 1273 N N . SER A 1 164 ? 7.169 -15.514 2.013 1.00 86.56 164 SER A N 1
ATOM 1274 C CA . SER A 1 164 ? 6.174 -14.467 2.242 1.00 86.56 164 SER A CA 1
ATOM 1275 C C . SER A 1 164 ? 4.816 -15.033 1.827 1.00 86.56 164 SER A C 1
ATOM 1277 O O . SER A 1 164 ? 4.769 -15.957 1.003 1.00 86.56 164 SER A O 1
ATOM 1279 N N . ALA A 1 165 ? 3.742 -14.522 2.413 1.00 91.31 165 ALA A N 1
ATOM 1280 C CA . ALA A 1 165 ? 2.366 -14.878 2.087 1.00 91.31 165 ALA A CA 1
ATOM 1281 C C . ALA A 1 165 ? 1.591 -13.613 1.679 1.00 91.31 165 ALA A C 1
ATOM 1283 O O . ALA A 1 165 ? 2.045 -12.513 1.989 1.00 91.31 165 ALA A O 1
ATOM 1284 N N . PRO A 1 166 ? 0.450 -13.731 0.981 1.00 94.75 166 PRO A N 1
ATOM 1285 C CA . PRO A 1 166 ? -0.377 -12.570 0.668 1.00 94.75 166 PRO A CA 1
ATOM 1286 C C . PRO A 1 166 ? -0.868 -11.849 1.934 1.00 94.75 166 PRO A C 1
ATOM 1288 O O . PRO A 1 166 ? -1.267 -12.489 2.909 1.00 94.75 166 PRO A O 1
ATOM 1291 N N . ASP A 1 167 ? -0.879 -10.518 1.910 1.00 95.38 167 ASP A N 1
ATOM 1292 C CA . ASP A 1 167 ? -1.159 -9.659 3.070 1.00 95.38 167 ASP A CA 1
ATOM 1293 C C . ASP A 1 167 ? -2.510 -9.958 3.747 1.00 95.38 167 ASP A C 1
ATOM 1295 O O . ASP A 1 167 ? -2.590 -10.056 4.977 1.00 95.38 167 ASP A O 1
ATOM 1299 N N . HIS A 1 168 ? -3.572 -10.174 2.961 1.00 96.12 168 HIS A N 1
ATOM 1300 C CA . HIS A 1 168 ? -4.905 -10.499 3.482 1.00 96.12 168 HIS A CA 1
ATOM 1301 C C . HIS A 1 168 ? -4.936 -11.788 4.324 1.00 96.12 168 HIS A C 1
ATOM 1303 O O . HIS A 1 168 ? -5.668 -11.847 5.311 1.00 96.12 168 HIS A O 1
ATOM 1309 N N . THR A 1 169 ? -4.086 -12.777 4.018 1.00 96.56 169 THR A N 1
ATOM 1310 C CA . THR A 1 169 ? -4.052 -14.075 4.727 1.00 96.56 169 THR A CA 1
ATOM 1311 C C . THR A 1 169 ? -3.522 -13.987 6.158 1.00 96.56 169 THR A C 1
ATOM 1313 O O . THR A 1 169 ? -3.687 -14.924 6.936 1.00 96.56 169 THR A O 1
ATOM 1316 N N . HIS A 1 170 ? -2.900 -12.866 6.531 1.00 95.50 170 HIS A N 1
ATOM 1317 C CA . HIS A 1 170 ? -2.375 -12.656 7.880 1.00 95.50 170 HIS A CA 1
ATOM 1318 C C . HIS A 1 170 ? -3.444 -12.206 8.878 1.00 95.50 170 HIS A C 1
ATOM 1320 O O . HIS A 1 170 ? -3.212 -12.268 10.088 1.00 95.50 170 HIS A O 1
ATOM 1326 N N . LEU A 1 171 ? -4.595 -11.728 8.392 1.00 97.06 171 LEU A N 1
ATOM 1327 C CA . LEU A 1 171 ? -5.659 -11.217 9.244 1.00 97.06 171 LEU A CA 1
ATOM 1328 C C . LEU A 1 171 ? -6.310 -12.366 10.016 1.00 97.06 171 LEU A C 1
ATOM 1330 O O . LEU A 1 171 ? -6.827 -13.312 9.423 1.00 97.06 171 LEU A O 1
ATOM 1334 N N . LYS A 1 172 ? -6.314 -12.266 11.343 1.00 97.81 172 LYS A N 1
ATOM 1335 C CA . LYS A 1 172 ? -7.024 -13.212 12.203 1.00 97.81 172 LYS A CA 1
ATOM 1336 C C . LYS A 1 172 ? -8.465 -12.771 12.384 1.00 97.81 172 LYS A C 1
ATOM 1338 O O . LYS A 1 172 ? -8.756 -11.573 12.389 1.00 97.81 172 LYS A O 1
ATOM 1343 N N . THR A 1 173 ? -9.354 -13.736 12.576 1.00 98.31 173 THR A N 1
ATOM 1344 C CA . THR A 1 173 ? -10.718 -13.428 13.013 1.00 98.31 173 THR A CA 1
ATOM 1345 C C . THR A 1 173 ? -10.691 -12.754 14.390 1.00 98.31 173 THR A C 1
ATOM 1347 O O . THR A 1 173 ? -9.741 -12.920 15.165 1.00 98.31 173 THR A O 1
ATOM 1350 N N . VAL A 1 174 ? -11.743 -12.008 14.735 1.00 97.88 174 VAL A N 1
ATOM 1351 C CA . VAL A 1 174 ? -11.883 -11.356 16.050 1.00 97.88 174 VAL A CA 1
ATOM 1352 C C . VAL A 1 174 ? -11.726 -12.384 17.170 1.00 97.88 174 VAL A C 1
ATOM 1354 O O . VAL A 1 174 ? -10.986 -12.159 18.130 1.00 97.88 174 VAL A O 1
ATOM 1357 N N . LYS A 1 175 ? -12.333 -13.559 16.994 1.00 97.50 175 LYS A N 1
ATOM 1358 C CA . LYS A 1 175 ? -12.237 -14.678 17.928 1.00 97.50 175 LYS A CA 1
ATOM 1359 C C . LYS A 1 175 ? -10.816 -15.206 18.093 1.00 97.50 175 LYS A C 1
ATOM 1361 O O . LYS A 1 175 ? -10.389 -15.430 19.222 1.00 97.50 175 LYS A O 1
ATOM 1366 N N . GLU A 1 176 ? -10.074 -15.404 17.007 1.00 97.81 176 GLU A N 1
ATOM 1367 C CA . GLU A 1 176 ? -8.692 -15.902 17.062 1.00 97.81 176 GLU A CA 1
ATOM 1368 C C . GLU A 1 176 ? -7.710 -14.884 17.648 1.00 97.81 176 GLU A C 1
ATOM 1370 O O . GLU A 1 176 ? -6.730 -15.279 18.282 1.00 97.81 176 GLU A O 1
ATOM 1375 N N . PHE A 1 177 ? -7.938 -13.587 17.420 1.00 97.38 177 PHE A N 1
ATOM 1376 C CA . PHE A 1 177 ? -7.049 -12.531 17.903 1.00 97.38 177 PHE A CA 1
ATOM 1377 C C . PHE A 1 177 ? -7.331 -12.152 19.364 1.00 97.38 177 PHE A C 1
ATOM 1379 O O . PHE A 1 177 ? -6.406 -12.093 20.172 1.00 97.38 177 PHE A O 1
ATOM 1386 N N . TYR A 1 178 ? -8.602 -11.934 19.718 1.00 96.81 178 TYR A N 1
ATOM 1387 C CA . TYR A 1 178 ? -9.016 -11.447 21.042 1.00 96.81 178 TYR A CA 1
ATOM 1388 C C . TYR A 1 178 ? -9.526 -12.546 21.983 1.00 96.81 178 TYR A C 1
ATOM 1390 O O . TYR A 1 178 ? -9.769 -12.287 23.163 1.00 96.81 178 TYR A O 1
ATOM 1398 N N . GLY A 1 179 ? -9.720 -13.772 21.488 1.00 96.44 179 GLY A N 1
ATOM 1399 C CA . GLY A 1 179 ? -10.257 -14.892 22.267 1.00 96.44 179 GLY A CA 1
ATOM 1400 C C . GLY A 1 179 ? -11.763 -14.804 22.546 1.00 96.44 179 GLY A C 1
ATOM 1401 O O . GLY A 1 179 ? -12.263 -15.531 23.404 1.00 96.44 179 GLY A O 1
ATOM 1402 N N . ARG A 1 180 ? -12.490 -13.905 21.868 1.00 93.88 180 ARG A N 1
ATOM 1403 C CA . ARG A 1 180 ? -13.930 -13.650 22.058 1.00 93.88 180 ARG A CA 1
ATOM 1404 C C . ARG A 1 180 ? -14.582 -13.087 20.795 1.00 93.88 180 ARG A C 1
ATOM 1406 O O . ARG A 1 180 ? -13.888 -12.572 19.933 1.00 93.88 180 ARG A O 1
ATOM 1413 N N . GLU A 1 181 ? -15.911 -13.149 20.719 1.00 90.88 181 GLU A N 1
ATOM 1414 C CA . GLU A 1 181 ? -16.683 -12.716 19.537 1.00 90.88 181 GLU A CA 1
ATOM 1415 C C . GLU A 1 181 ? -16.756 -11.182 19.372 1.00 90.88 181 GLU A C 1
ATOM 1417 O O . GLU A 1 181 ? -16.998 -10.683 18.278 1.00 90.88 181 GLU A O 1
ATOM 1422 N N . ASN A 1 182 ? -16.541 -10.415 20.449 1.00 90.69 182 ASN A N 1
ATOM 1423 C CA . ASN A 1 182 ? -16.643 -8.952 20.442 1.00 90.69 182 ASN A CA 1
ATOM 1424 C C . ASN A 1 182 ? -15.458 -8.277 21.137 1.00 90.69 182 ASN A C 1
ATOM 1426 O O . ASN A 1 182 ? -14.986 -8.743 22.176 1.00 90.69 182 ASN A O 1
ATOM 1430 N N . VAL A 1 183 ? -15.030 -7.136 20.600 1.00 92.50 183 VAL A N 1
ATOM 1431 C CA . VAL A 1 183 ? -13.988 -6.296 21.202 1.00 92.50 183 VAL A CA 1
ATOM 1432 C C . VAL A 1 183 ? -14.561 -5.294 22.201 1.00 92.50 183 VAL A C 1
ATOM 1434 O O . VAL A 1 183 ? -15.700 -4.844 22.090 1.00 92.50 183 VAL A O 1
ATOM 1437 N N . THR A 1 184 ? -13.745 -4.922 23.179 1.00 92.19 184 THR A N 1
ATOM 1438 C CA . THR A 1 184 ? -14.029 -3.832 24.121 1.00 92.19 184 THR A CA 1
ATOM 1439 C C . THR A 1 184 ? -13.758 -2.474 23.477 1.00 92.19 184 THR A C 1
ATOM 1441 O O . THR A 1 184 ? -12.982 -2.375 22.528 1.00 92.19 184 THR A O 1
ATOM 1444 N N . ASP A 1 185 ? -14.330 -1.402 24.026 1.00 90.69 185 ASP A N 1
ATOM 1445 C CA . ASP A 1 185 ? -14.081 -0.043 23.520 1.00 90.69 185 ASP A CA 1
ATOM 1446 C C . ASP A 1 185 ? -12.600 0.356 23.611 1.00 90.69 185 ASP A C 1
ATOM 1448 O O . ASP A 1 185 ? -12.077 1.033 22.730 1.00 90.69 185 ASP A O 1
ATOM 1452 N N . HIS A 1 186 ? -11.885 -0.142 24.625 1.00 88.81 186 HIS A N 1
ATOM 1453 C CA . HIS A 1 186 ? -10.438 0.042 24.727 1.00 88.81 186 HIS A CA 1
ATOM 1454 C C . HIS A 1 186 ? -9.676 -0.635 23.571 1.00 88.81 186 HIS A C 1
ATOM 1456 O O . HIS A 1 186 ? -8.718 -0.068 23.055 1.00 88.81 186 HIS A O 1
ATOM 1462 N N . GLU A 1 187 ? -10.087 -1.834 23.147 1.00 89.75 187 GLU A N 1
ATOM 1463 C CA . GLU A 1 187 ? -9.436 -2.570 22.048 1.00 89.75 187 GLU A CA 1
ATOM 1464 C C . GLU A 1 187 ? -9.748 -1.998 20.671 1.00 89.75 187 GLU A C 1
ATOM 1466 O O . GLU A 1 187 ? -8.879 -2.031 19.804 1.00 89.75 187 GLU A O 1
ATOM 1471 N N . LYS A 1 188 ? -10.938 -1.410 20.478 1.00 90.38 188 LYS A N 1
ATOM 1472 C CA . LYS A 1 188 ? -11.208 -0.596 19.281 1.00 90.38 188 LYS A CA 1
ATOM 1473 C C . LYS 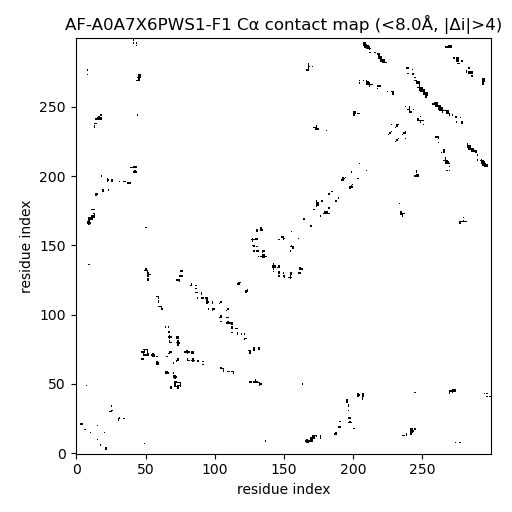A 1 188 ? -10.168 0.514 19.148 1.00 90.38 188 LYS A C 1
ATOM 1475 O O . LYS A 1 188 ? -9.738 0.835 18.044 1.00 90.38 188 LYS A O 1
ATOM 1480 N N . GLY A 1 189 ? -9.715 1.044 20.287 1.00 90.06 189 GLY A N 1
ATOM 1481 C CA . GLY A 1 189 ? -8.591 1.965 20.365 1.00 90.06 189 GLY A CA 1
ATOM 1482 C C . GLY A 1 189 ? -8.902 3.332 19.771 1.00 90.06 189 GLY A C 1
ATOM 1483 O O . GLY A 1 189 ? -7.963 4.003 19.333 1.00 90.06 189 GLY A O 1
ATOM 1484 N N . ASP A 1 190 ? -10.184 3.699 19.731 1.00 90.81 190 ASP A N 1
ATOM 1485 C CA . ASP A 1 190 ? -10.689 4.959 19.200 1.00 90.81 190 ASP A CA 1
ATOM 1486 C C . ASP A 1 190 ? -10.104 6.145 19.966 1.00 90.81 190 ASP A C 1
ATOM 1488 O O . ASP A 1 190 ? -9.846 6.090 21.171 1.00 90.81 190 ASP A O 1
ATOM 1492 N N . ILE A 1 191 ? -9.867 7.231 19.240 1.00 94.88 191 ILE A N 1
ATOM 1493 C CA . ILE A 1 191 ? -9.318 8.461 19.798 1.00 94.88 191 ILE A CA 1
ATOM 1494 C C . ILE A 1 191 ? -10.242 9.622 19.475 1.00 94.88 191 ILE A C 1
ATOM 1496 O O . ILE A 1 191 ? -11.008 9.587 18.514 1.00 94.88 191 ILE A O 1
ATOM 1500 N N . LYS A 1 192 ? -10.132 10.684 20.268 1.00 94.81 192 LYS A N 1
ATOM 1501 C CA . LYS A 1 192 ? -10.771 11.950 19.941 1.00 94.81 192 LYS A CA 1
ATOM 1502 C C . LYS A 1 192 ? -9.915 12.699 18.924 1.00 94.81 192 LYS A C 1
ATOM 1504 O O . LYS A 1 192 ? -8.727 12.898 19.164 1.00 94.81 192 LYS A O 1
ATOM 1509 N N . TYR A 1 193 ? -10.543 13.153 17.848 1.00 96.75 193 TYR A N 1
ATOM 1510 C CA . TYR A 1 193 ? -9.936 14.054 16.875 1.00 96.75 193 TYR A CA 1
ATOM 1511 C C . TYR A 1 193 ? -10.174 15.5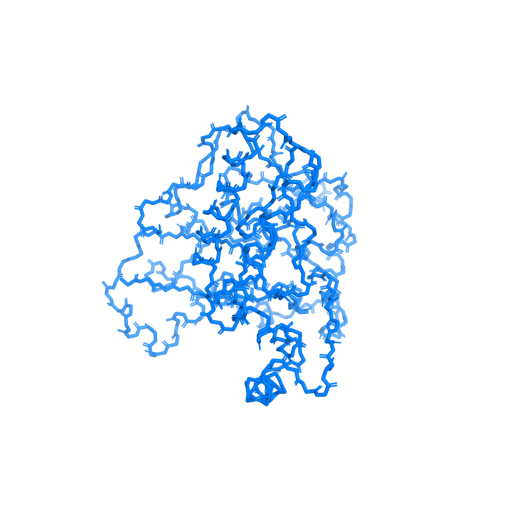06 17.310 1.00 96.75 193 TYR A C 1
ATOM 1513 O O . TYR A 1 193 ? -11.304 15.891 17.614 1.00 96.75 193 TYR A O 1
ATOM 1521 N N . ASP A 1 194 ? -9.103 16.292 17.418 1.00 95.19 194 ASP A N 1
ATOM 1522 C CA . ASP A 1 194 ? -9.149 17.678 17.911 1.00 95.19 194 ASP A CA 1
ATOM 1523 C C . ASP A 1 194 ? -9.179 18.737 16.795 1.00 95.19 194 ASP A C 1
ATOM 1525 O O . ASP A 1 194 ? -9.329 19.924 17.083 1.00 95.19 194 ASP A O 1
ATOM 1529 N N . GLY A 1 195 ? -9.039 18.325 15.532 1.00 95.12 195 GLY A N 1
ATOM 1530 C CA . GLY A 1 195 ? -9.038 19.208 14.365 1.00 95.12 195 GLY A CA 1
ATOM 1531 C C . GLY A 1 195 ? -7.802 20.109 14.256 1.00 95.12 195 GLY A C 1
ATOM 1532 O O . GLY A 1 195 ? -7.799 21.045 13.457 1.00 95.12 195 GLY A O 1
ATOM 1533 N N . SER A 1 196 ? -6.759 19.862 15.053 1.00 94.38 196 SER A N 1
ATOM 1534 C CA . SER A 1 196 ? -5.523 20.654 15.080 1.00 94.38 196 SER A CA 1
ATOM 1535 C C . SER A 1 196 ? -4.271 19.782 14.960 1.00 94.38 196 SER A C 1
ATOM 1537 O O . SER A 1 196 ? -3.504 19.924 14.010 1.00 94.38 196 SER A O 1
ATOM 1539 N N . LEU A 1 197 ? -4.076 18.840 15.882 1.00 96.12 197 LEU A N 1
ATOM 1540 C CA . LEU A 1 197 ? -3.027 17.830 15.834 1.00 96.12 197 LEU A CA 1
ATOM 1541 C C . LEU A 1 197 ? -3.554 16.540 15.205 1.00 96.12 197 LEU A C 1
ATOM 1543 O O . LEU A 1 197 ? -2.840 15.885 14.438 1.00 96.12 197 LEU A O 1
ATOM 1547 N N . THR A 1 198 ? -4.796 16.181 15.525 1.00 97.56 198 THR A N 1
ATOM 1548 C CA . THR A 1 198 ? -5.452 14.946 15.092 1.00 97.56 198 THR A CA 1
ATOM 1549 C C . THR A 1 198 ? -6.706 15.247 14.280 1.00 97.56 198 THR A C 1
ATOM 1551 O O . THR A 1 198 ? -7.468 16.150 14.611 1.00 97.56 198 THR A O 1
ATOM 1554 N N . PHE A 1 199 ? -6.918 14.487 13.210 1.00 97.75 199 PHE A N 1
ATOM 1555 C CA . PHE A 1 199 ? -7.983 14.702 12.232 1.00 97.75 199 PHE A CA 1
ATOM 1556 C C . PHE A 1 199 ? -8.689 13.381 11.942 1.00 97.75 199 PHE A C 1
ATOM 1558 O O . PHE A 1 199 ? -8.043 12.330 11.894 1.00 97.75 199 PHE A O 1
ATOM 1565 N N . ASP A 1 200 ? -10.003 13.444 11.778 1.00 97.06 200 ASP A N 1
ATOM 1566 C CA . ASP A 1 200 ? -10.830 12.343 11.293 1.00 97.06 200 ASP A CA 1
ATOM 1567 C C . ASP A 1 200 ? -10.616 12.107 9.782 1.00 97.06 200 ASP A C 1
ATOM 1569 O O . ASP A 1 200 ? -9.955 12.892 9.092 1.00 97.06 200 ASP A O 1
ATOM 1573 N N . LYS A 1 201 ? -11.150 10.994 9.263 1.00 97.12 201 LYS A N 1
ATOM 1574 C CA . LYS A 1 201 ? -10.980 10.608 7.854 1.00 97.12 201 LYS A CA 1
ATOM 1575 C C . LYS A 1 201 ? -11.687 11.568 6.893 1.00 97.12 201 LYS A C 1
ATOM 1577 O O . LYS A 1 201 ? -11.156 11.800 5.814 1.00 97.12 201 LYS A O 1
ATOM 1582 N N . GLU A 1 202 ? -12.824 12.153 7.268 1.00 95.81 202 GLU A N 1
ATOM 1583 C CA . GLU A 1 202 ? -13.563 13.114 6.430 1.00 95.81 202 GLU A CA 1
ATOM 1584 C C . GLU A 1 202 ? -12.755 14.389 6.207 1.00 95.81 202 GLU A C 1
ATOM 1586 O O . GLU A 1 202 ? -12.573 14.838 5.071 1.00 95.81 202 GLU A O 1
ATOM 1591 N N . THR A 1 203 ? -12.175 14.921 7.283 1.00 97.25 203 THR A N 1
ATOM 1592 C CA . THR A 1 203 ? -11.246 16.045 7.206 1.00 97.25 203 THR A CA 1
ATOM 1593 C C . THR A 1 203 ? -10.050 15.700 6.315 1.00 97.25 203 THR A C 1
ATOM 1595 O O . THR A 1 203 ? -9.681 16.479 5.435 1.00 97.25 203 THR A O 1
ATOM 1598 N N . ASP A 1 204 ? -9.460 14.518 6.478 1.00 97.12 204 ASP A N 1
ATOM 1599 C CA . ASP A 1 204 ? -8.331 14.067 5.659 1.00 97.12 204 ASP A CA 1
ATOM 1600 C C . ASP A 1 204 ? -8.701 13.924 4.165 1.00 97.12 204 ASP A C 1
ATOM 1602 O O . ASP A 1 204 ? -7.932 14.339 3.293 1.00 97.12 204 ASP A O 1
ATOM 1606 N N . ILE A 1 205 ? -9.904 13.440 3.839 1.00 96.81 205 ILE A N 1
ATOM 1607 C CA . ILE A 1 205 ? -10.421 13.388 2.460 1.00 96.81 205 ILE A CA 1
ATOM 1608 C C . ILE A 1 205 ? -10.520 14.797 1.873 1.00 96.81 205 ILE A C 1
ATOM 1610 O O . ILE A 1 205 ? -10.021 15.020 0.766 1.00 96.81 205 ILE A O 1
ATOM 1614 N N . TYR A 1 206 ? -11.059 15.766 2.619 1.00 96.62 206 TYR A N 1
ATOM 1615 C CA . TYR A 1 206 ? -11.097 17.164 2.180 1.00 96.62 206 TYR A CA 1
ATOM 1616 C C . TYR A 1 206 ? -9.693 17.685 1.829 1.00 96.62 206 TYR A C 1
ATOM 1618 O O . TYR A 1 206 ? -9.486 18.257 0.756 1.00 96.62 206 TYR A O 1
ATOM 1626 N N . TYR A 1 207 ? -8.694 17.419 2.678 1.00 97.12 207 TYR A N 1
ATOM 1627 C CA . TYR A 1 207 ? -7.307 17.826 2.427 1.00 97.12 207 TYR A CA 1
ATOM 1628 C C . TYR A 1 207 ? -6.582 16.989 1.362 1.00 97.12 207 TYR A C 1
ATOM 1630 O O . TYR A 1 207 ? -5.525 17.408 0.889 1.00 97.12 207 TYR A O 1
ATOM 1638 N N . SER A 1 208 ? -7.120 15.842 0.946 1.00 97.31 208 SER A N 1
ATOM 1639 C CA . SER A 1 208 ? -6.627 15.104 -0.225 1.00 97.31 208 SER A CA 1
ATOM 1640 C C . SER A 1 208 ? -7.083 15.718 -1.551 1.00 97.31 208 SER A C 1
ATOM 1642 O O . SER A 1 208 ? -6.471 15.479 -2.597 1.00 97.31 208 SER A O 1
ATOM 1644 N N . GLY A 1 209 ? -8.165 16.505 -1.514 1.00 96.38 209 GLY A N 1
ATOM 1645 C CA . GLY A 1 209 ? -8.829 17.040 -2.698 1.00 96.38 209 GLY A CA 1
ATOM 1646 C C . GLY A 1 209 ? -9.419 15.959 -3.607 1.00 96.38 209 GLY A C 1
ATOM 1647 O O . GLY A 1 209 ? -9.628 16.232 -4.789 1.00 96.38 209 GLY A O 1
ATOM 1648 N N . ALA A 1 210 ? -9.628 14.741 -3.089 1.00 96.19 210 ALA A N 1
ATOM 1649 C CA . ALA A 1 210 ? -10.205 13.642 -3.845 1.00 96.19 210 ALA A CA 1
ATOM 1650 C C . ALA A 1 210 ? -11.633 13.966 -4.282 1.00 96.19 210 ALA A C 1
ATOM 1652 O O . ALA A 1 210 ? -12.473 14.340 -3.469 1.00 96.19 210 ALA A O 1
ATOM 1653 N N . THR A 1 211 ? -11.886 13.840 -5.583 1.00 95.31 211 THR A N 1
ATOM 1654 C CA . THR A 1 211 ? -13.202 14.074 -6.186 1.00 95.31 211 THR A CA 1
ATOM 1655 C C . THR A 1 211 ? -13.420 13.112 -7.342 1.00 95.31 211 THR A C 1
ATOM 1657 O O . THR A 1 211 ? -12.472 12.829 -8.076 1.00 95.31 211 THR A O 1
ATOM 1660 N N . HIS A 1 212 ? -14.655 12.667 -7.543 1.00 97.06 212 HIS A N 1
ATOM 1661 C CA . HIS A 1 212 ? -15.080 11.858 -8.686 1.00 97.06 212 HIS A CA 1
ATOM 1662 C C . HIS A 1 212 ? -16.437 12.370 -9.174 1.00 97.06 212 HIS A C 1
ATOM 1664 O O . HIS A 1 212 ? -17.148 13.009 -8.401 1.00 97.06 212 HIS A O 1
ATOM 1670 N N . GLU A 1 213 ? -16.782 12.097 -10.433 1.00 95.38 213 GLU A N 1
ATOM 1671 C CA . GLU A 1 213 ? -18.164 12.250 -10.903 1.00 95.38 213 GLU A CA 1
ATOM 1672 C C . GLU A 1 213 ? -19.057 11.273 -10.126 1.00 95.38 213 GLU A C 1
ATOM 1674 O O . GLU A 1 213 ? -18.696 10.101 -9.999 1.00 95.38 213 GLU A O 1
ATOM 1679 N N . GLU A 1 214 ? -20.165 11.749 -9.564 1.00 93.25 214 GLU A N 1
ATOM 1680 C CA . GLU A 1 214 ? -21.053 10.919 -8.737 1.00 93.25 214 GLU A CA 1
ATOM 1681 C C . GLU A 1 214 ? -22.005 10.086 -9.600 1.00 93.25 214 GLU A C 1
ATOM 1683 O O . GLU A 1 214 ? -22.394 8.992 -9.193 1.00 93.25 214 GLU A O 1
ATOM 1688 N N . ASP A 1 215 ? -22.311 10.546 -10.818 1.00 94.62 215 ASP A N 1
ATOM 1689 C CA . ASP A 1 215 ? -23.095 9.802 -11.813 1.00 94.62 215 ASP A CA 1
ATOM 1690 C C . ASP A 1 215 ? -22.221 8.830 -12.631 1.00 94.62 215 ASP A C 1
ATOM 1692 O O . ASP A 1 215 ? -22.268 8.775 -13.859 1.00 94.62 215 ASP A O 1
ATOM 1696 N N . GLN A 1 216 ? -21.367 8.069 -11.940 1.00 94.31 216 GLN A N 1
ATOM 1697 C CA . GLN A 1 216 ? -20.564 6.997 -12.529 1.00 94.31 216 GLN A CA 1
ATOM 1698 C C . GLN A 1 216 ? -20.665 5.723 -11.675 1.00 94.31 216 GLN A C 1
ATOM 1700 O O . GLN A 1 216 ? -20.864 5.802 -10.459 1.00 94.31 216 GLN A O 1
ATOM 1705 N N . PRO A 1 217 ? -20.496 4.524 -12.263 1.00 94.25 217 PRO A N 1
ATOM 1706 C CA . PRO A 1 217 ? -20.470 3.299 -11.478 1.00 94.25 217 PRO A CA 1
ATOM 1707 C C . PRO A 1 217 ? -19.279 3.301 -10.500 1.00 94.25 217 PRO A C 1
ATOM 1709 O O . PRO A 1 217 ? -18.170 3.692 -10.881 1.00 94.25 217 PRO A O 1
ATOM 1712 N N . PRO A 1 218 ? -19.451 2.813 -9.257 1.00 96.12 218 PRO A N 1
ATOM 1713 C CA . PRO A 1 218 ? -18.345 2.700 -8.320 1.00 96.12 218 PRO A CA 1
ATOM 1714 C C . PRO A 1 218 ? -17.213 1.840 -8.889 1.00 96.12 218 PRO A C 1
ATOM 1716 O O . PRO A 1 218 ? -17.405 0.679 -9.239 1.00 96.12 218 PRO A O 1
ATOM 1719 N N . HIS A 1 219 ? -15.997 2.381 -8.899 1.00 97.62 219 HIS A N 1
ATOM 1720 C CA . HIS A 1 219 ? -14.790 1.688 -9.367 1.00 97.62 219 HIS A CA 1
ATOM 1721 C C . HIS A 1 219 ? -14.225 0.673 -8.347 1.00 97.62 219 HIS A C 1
ATOM 1723 O O . HIS A 1 219 ? -13.128 0.132 -8.506 1.00 97.62 219 HIS A O 1
ATOM 1729 N N . LEU A 1 220 ? -14.964 0.439 -7.263 1.00 97.94 220 LEU A N 1
ATOM 1730 C CA . LEU A 1 220 ? -14.680 -0.528 -6.211 1.00 97.94 220 LEU A CA 1
ATOM 1731 C C . LEU A 1 220 ? -15.745 -1.615 -6.298 1.00 97.94 220 LEU A C 1
ATOM 1733 O O . LEU A 1 220 ? -16.827 -1.490 -5.728 1.00 97.94 220 LEU A O 1
ATOM 1737 N N . HIS A 1 221 ? -15.447 -2.665 -7.055 1.00 97.62 221 HIS A N 1
ATOM 1738 C CA . HIS A 1 221 ? -16.400 -3.733 -7.318 1.00 97.62 221 HIS A CA 1
ATOM 1739 C C . HIS A 1 221 ? -16.393 -4.724 -6.158 1.00 97.62 221 HIS A C 1
ATOM 1741 O O . HIS A 1 221 ? -15.393 -5.404 -5.935 1.00 97.62 221 HIS A O 1
ATOM 1747 N N . ILE A 1 222 ? -17.511 -4.814 -5.4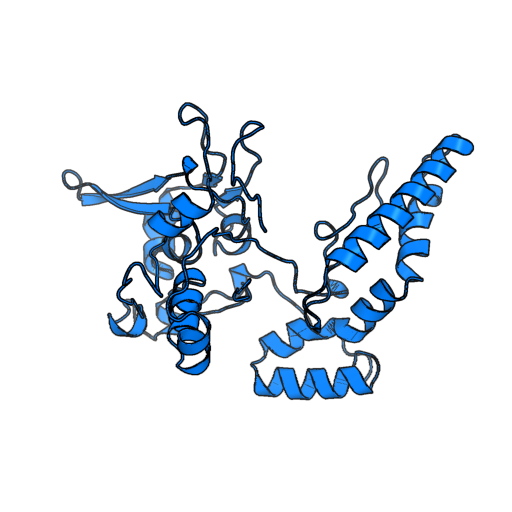41 1.00 97.31 222 ILE A N 1
ATOM 1748 C CA . ILE A 1 222 ? -17.764 -5.851 -4.437 1.00 97.31 222 ILE A CA 1
ATOM 1749 C C . ILE A 1 222 ? -18.462 -7.009 -5.155 1.00 97.31 222 ILE A C 1
ATOM 1751 O O . ILE A 1 222 ? -19.547 -6.822 -5.705 1.00 97.31 222 ILE A O 1
ATOM 1755 N N . ARG A 1 223 ? -17.827 -8.187 -5.209 1.00 96.69 223 ARG A N 1
ATOM 1756 C CA . ARG A 1 223 ? -18.349 -9.337 -5.975 1.00 96.69 223 ARG A CA 1
ATOM 1757 C C . ARG A 1 223 ? -19.583 -9.953 -5.322 1.00 96.69 223 ARG A C 1
ATOM 1759 O O . ARG A 1 223 ? -20.527 -10.298 -6.024 1.00 96.69 223 ARG 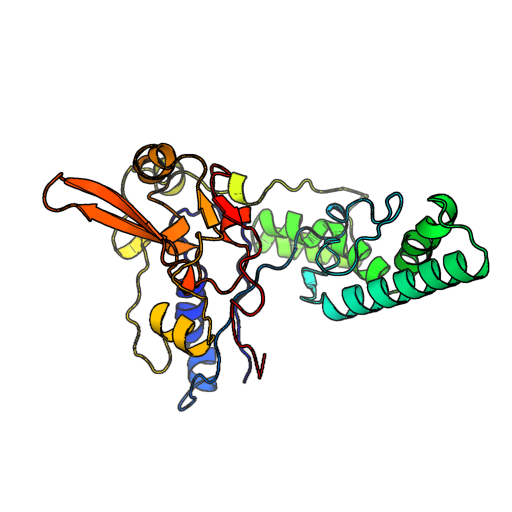A O 1
ATOM 1766 N N . ASP A 1 224 ? -19.558 -10.085 -4.000 1.00 97.06 224 ASP A N 1
ATOM 1767 C CA . ASP A 1 224 ? -20.631 -10.682 -3.209 1.00 97.06 224 ASP A CA 1
ATOM 1768 C C . ASP A 1 224 ? -20.882 -9.867 -1.930 1.00 97.06 224 ASP A C 1
ATOM 1770 O O . ASP A 1 224 ? -20.092 -9.883 -0.981 1.00 97.06 224 ASP A O 1
ATOM 1774 N N . TYR A 1 225 ? -21.990 -9.129 -1.908 1.00 95.88 225 TYR A N 1
ATOM 1775 C CA . TYR A 1 225 ? -22.385 -8.323 -0.756 1.00 95.88 225 TYR A CA 1
ATOM 1776 C C . TYR A 1 225 ? -22.837 -9.172 0.441 1.00 95.88 225 TYR A C 1
ATOM 1778 O O . TYR A 1 225 ? -22.660 -8.739 1.582 1.00 95.88 225 TYR A O 1
ATOM 1786 N N . ASP A 1 226 ? -23.332 -10.395 0.227 1.00 96.31 226 ASP A N 1
ATOM 1787 C CA . ASP A 1 226 ? -23.778 -11.256 1.324 1.00 96.31 226 ASP A CA 1
ATOM 1788 C C . ASP A 1 226 ? -22.599 -11.652 2.216 1.00 96.31 226 ASP A C 1
ATOM 1790 O O . ASP A 1 226 ? -22.737 -11.677 3.443 1.00 96.31 226 ASP A O 1
ATOM 1794 N N . ILE A 1 227 ? -21.405 -11.853 1.640 1.00 97.00 227 ILE A N 1
ATOM 1795 C CA . ILE A 1 227 ? -20.164 -12.049 2.411 1.00 97.00 227 ILE A CA 1
ATOM 1796 C C . ILE A 1 227 ? -19.897 -10.845 3.318 1.00 97.00 227 ILE A C 1
ATOM 1798 O O . ILE A 1 227 ? -19.511 -11.023 4.475 1.00 97.00 227 ILE A O 1
ATOM 1802 N N . CYS A 1 228 ? -20.109 -9.621 2.824 1.00 96.56 228 CYS A N 1
ATOM 1803 C CA . CYS A 1 228 ? -19.905 -8.408 3.609 1.00 96.56 228 CYS A CA 1
ATOM 1804 C C . CYS A 1 228 ? -20.889 -8.302 4.780 1.00 96.56 228 CYS A C 1
ATOM 1806 O O . CYS A 1 228 ? -20.462 -7.884 5.851 1.00 96.56 228 CYS A O 1
ATOM 1808 N N . TYR A 1 229 ? -22.156 -8.681 4.600 1.00 96.00 229 TYR A N 1
ATOM 1809 C CA . TYR A 1 229 ? -23.206 -8.549 5.624 1.00 96.00 229 TYR A CA 1
ATOM 1810 C C . TYR A 1 229 ? -23.205 -9.661 6.675 1.00 96.00 229 TYR A C 1
ATOM 1812 O O . TYR A 1 229 ? -23.671 -9.460 7.805 1.00 96.00 229 TYR A O 1
ATOM 1820 N N . THR A 1 230 ? -22.717 -10.840 6.286 1.00 95.12 230 THR A N 1
ATOM 1821 C CA . THR A 1 230 ? -22.730 -12.052 7.107 1.00 95.12 230 THR A CA 1
ATOM 1822 C C . THR A 1 230 ? -21.319 -12.372 7.588 1.00 95.12 230 THR A C 1
ATOM 1824 O O . THR A 1 230 ? -20.870 -11.840 8.604 1.00 95.12 230 THR A O 1
ATOM 1827 N N . ARG A 1 231 ? -20.580 -13.177 6.824 1.00 96.62 231 ARG A N 1
ATOM 1828 C CA . ARG A 1 231 ? -19.312 -13.789 7.221 1.00 96.62 231 ARG A CA 1
ATOM 1829 C C . ARG A 1 231 ? -18.258 -12.764 7.631 1.00 96.62 231 ARG A C 1
ATOM 1831 O O . ARG A 1 231 ? -17.651 -12.904 8.682 1.00 96.62 231 ARG A O 1
ATOM 1838 N N . CYS A 1 232 ? -18.098 -11.686 6.864 1.00 97.25 232 CYS A N 1
ATOM 1839 C CA . CYS A 1 232 ? -17.134 -10.626 7.167 1.00 97.25 232 CYS A CA 1
ATOM 1840 C C . CYS A 1 232 ? -17.490 -9.833 8.421 1.00 97.25 232 CYS A C 1
ATOM 1842 O O . CYS A 1 232 ? -16.601 -9.452 9.189 1.00 97.25 232 CYS A O 1
ATOM 1844 N N . THR A 1 233 ? -18.780 -9.590 8.649 1.00 95.75 233 THR A N 1
ATOM 1845 C CA . THR A 1 233 ? -19.237 -8.948 9.880 1.00 95.75 233 THR A CA 1
ATOM 1846 C C . THR A 1 233 ? -19.017 -9.853 11.089 1.00 95.75 233 THR A C 1
ATOM 1848 O O . THR A 1 233 ? -18.573 -9.372 12.125 1.00 95.75 233 THR A O 1
ATOM 1851 N N . GLU A 1 234 ? -19.282 -11.151 10.962 1.00 95.38 234 GLU A N 1
ATOM 1852 C CA . GLU A 1 234 ? -19.141 -12.116 12.057 1.00 95.38 234 GLU A CA 1
ATOM 1853 C C . GLU A 1 234 ? -17.673 -12.423 12.384 1.00 95.38 234 GLU A C 1
ATOM 1855 O O . GLU A 1 234 ? -17.262 -12.334 13.537 1.00 95.38 234 GLU A O 1
ATOM 1860 N N . GLU A 1 235 ? -16.860 -12.740 11.375 1.00 97.38 235 GLU A N 1
ATOM 1861 C CA . GLU A 1 235 ? -15.474 -13.176 11.567 1.00 97.38 235 GLU A CA 1
ATOM 1862 C C . GLU A 1 235 ? -14.522 -12.006 11.841 1.00 97.38 235 GLU A C 1
ATOM 1864 O O . GLU A 1 235 ? -13.618 -12.130 12.668 1.00 97.38 235 GLU A O 1
ATOM 1869 N N . TYR A 1 236 ? -14.708 -10.864 11.170 1.00 97.38 236 TYR A N 1
ATOM 1870 C CA . TYR A 1 236 ? -13.742 -9.755 11.175 1.00 97.38 236 TYR A CA 1
ATOM 1871 C C . TYR A 1 236 ? -14.338 -8.397 11.572 1.00 97.38 236 TYR A C 1
ATOM 1873 O O . TYR A 1 236 ? -13.602 -7.413 11.685 1.00 97.38 236 TYR A O 1
ATOM 1881 N N . GLN A 1 237 ? -15.658 -8.310 11.765 1.00 96.06 237 GLN A N 1
ATOM 1882 C CA . GLN A 1 237 ? -16.379 -7.051 11.978 1.00 96.06 237 GLN A CA 1
ATOM 1883 C C . GLN A 1 237 ? -16.031 -5.991 10.922 1.00 96.06 237 GLN A C 1
ATOM 1885 O O . GLN A 1 237 ? -15.707 -4.851 11.265 1.00 96.06 237 GLN A O 1
ATOM 1890 N N . ASN A 1 238 ? -16.054 -6.400 9.645 1.00 97.00 238 ASN A N 1
ATOM 1891 C CA . ASN A 1 238 ? -15.844 -5.564 8.455 1.00 97.00 238 ASN A CA 1
ATOM 1892 C C . ASN A 1 238 ? -14.587 -4.674 8.525 1.00 97.00 238 ASN A C 1
ATOM 1894 O O . ASN A 1 238 ? -14.691 -3.458 8.669 1.00 97.00 238 ASN A O 1
ATOM 1898 N N . PRO A 1 239 ? -13.377 -5.234 8.364 1.00 97.56 239 PRO A N 1
ATOM 1899 C CA . PRO A 1 239 ? -12.126 -4.489 8.513 1.00 97.56 239 PRO A CA 1
ATOM 1900 C C . PRO A 1 239 ? -11.960 -3.377 7.465 1.00 97.56 239 PRO A C 1
ATOM 1902 O O . PRO A 1 239 ? -11.171 -2.456 7.677 1.00 97.56 239 PRO A O 1
ATOM 1905 N N . CYS A 1 240 ? -12.728 -3.403 6.369 1.00 97.75 240 CYS A N 1
ATOM 1906 C CA . CYS A 1 240 ? -12.711 -2.372 5.333 1.00 97.75 240 CYS A CA 1
ATOM 1907 C C . CYS A 1 240 ? -13.096 -0.976 5.823 1.00 97.75 240 CYS A C 1
ATOM 1909 O O . CYS A 1 240 ? -12.544 0.003 5.320 1.00 97.75 240 CYS A O 1
ATOM 1911 N N . VAL A 1 241 ? -13.939 -0.875 6.854 1.00 97.06 241 VAL A N 1
ATOM 1912 C CA . VAL A 1 241 ? -14.296 0.414 7.472 1.00 97.06 241 VAL A CA 1
ATOM 1913 C C . VAL A 1 241 ? -13.109 1.032 8.234 1.00 97.06 241 VAL A C 1
ATOM 1915 O O . VAL A 1 241 ? -13.070 2.233 8.496 1.00 97.06 241 VAL A O 1
ATOM 1918 N N . ARG A 1 242 ? -12.093 0.218 8.558 1.00 97.00 242 ARG A N 1
ATOM 1919 C CA . ARG A 1 242 ? -10.888 0.616 9.302 1.00 97.00 242 ARG A CA 1
ATOM 1920 C C . ARG A 1 242 ? -9.693 0.790 8.378 1.00 97.00 242 ARG A C 1
ATOM 1922 O O . ARG A 1 242 ? -9.146 1.883 8.293 1.00 97.00 242 ARG A O 1
ATOM 1929 N N . PHE A 1 243 ? -9.317 -0.244 7.623 1.00 97.31 243 PHE A N 1
ATOM 1930 C CA . PHE A 1 243 ? -8.125 -0.179 6.770 1.00 97.31 243 PHE A CA 1
ATOM 1931 C C . PHE A 1 243 ? -8.250 0.832 5.628 1.00 97.31 243 PHE A C 1
ATOM 1933 O O . PHE A 1 243 ? -7.238 1.233 5.051 1.00 97.31 243 PHE A O 1
ATOM 1940 N N . CYS A 1 244 ? -9.478 1.224 5.261 1.00 98.31 244 CYS A N 1
ATOM 1941 C CA . CYS A 1 244 ? -9.688 2.264 4.272 1.00 98.31 244 CYS A CA 1
ATOM 1942 C C . CYS A 1 244 ? -9.267 3.615 4.869 1.00 98.31 244 CYS A C 1
ATOM 1944 O O . CYS A 1 244 ? -9.856 4.051 5.864 1.00 98.31 244 CYS A O 1
ATOM 1946 N N . PRO A 1 245 ? -8.292 4.312 4.259 1.00 97.94 245 PRO A N 1
ATOM 1947 C CA . PRO A 1 245 ? -7.831 5.605 4.757 1.00 97.94 245 PRO A CA 1
ATOM 1948 C C . PRO A 1 245 ? -8.800 6.752 4.438 1.00 97.94 245 PRO A C 1
ATOM 1950 O O . PRO A 1 245 ? -8.578 7.869 4.880 1.00 97.94 245 PRO A O 1
ATOM 1953 N N . ALA A 1 246 ? -9.842 6.492 3.646 1.00 97.62 246 ALA A N 1
ATOM 1954 C CA . ALA A 1 246 ? -10.682 7.516 3.037 1.00 97.62 246 ALA A CA 1
ATOM 1955 C C . ALA A 1 246 ? -12.182 7.234 3.206 1.00 97.62 246 ALA A C 1
ATOM 1957 O O . ALA A 1 246 ? -12.965 7.630 2.354 1.00 97.62 246 ALA A O 1
ATOM 1958 N N . GLN A 1 247 ? -12.569 6.506 4.262 1.00 96.00 247 GLN A N 1
ATOM 1959 C CA . GLN A 1 247 ? -13.974 6.296 4.656 1.00 96.00 247 GLN A CA 1
ATOM 1960 C C . GLN A 1 247 ? -14.905 5.975 3.469 1.00 96.00 247 GLN A C 1
ATOM 1962 O O . GLN A 1 247 ? -15.977 6.542 3.293 1.00 96.00 247 GLN A O 1
ATOM 1967 N N . VAL A 1 248 ? -14.440 5.090 2.584 1.00 98.00 248 VAL A N 1
ATOM 1968 C CA . VAL A 1 248 ? -15.211 4.696 1.400 1.00 98.00 248 VAL A CA 1
ATOM 1969 C C . VAL A 1 248 ? -16.259 3.644 1.759 1.00 98.00 248 VAL A C 1
ATOM 1971 O O . VAL A 1 248 ? -17.297 3.574 1.115 1.00 98.00 248 VAL A O 1
ATOM 1974 N N . TYR A 1 249 ? -15.987 2.827 2.775 1.00 97.81 249 TYR A N 1
ATOM 1975 C CA . TYR A 1 249 ? -16.858 1.741 3.210 1.00 97.81 249 TYR A CA 1
ATOM 1976 C C . TYR A 1 249 ? -17.483 2.100 4.549 1.00 97.81 249 TYR A C 1
ATOM 1978 O O . TYR A 1 249 ? -16.758 2.297 5.528 1.00 97.81 249 TYR A O 1
ATOM 1986 N N . GLU A 1 250 ? -18.808 2.120 4.595 1.00 95.94 250 GLU A N 1
ATOM 1987 C CA . GLU A 1 250 ? -19.587 2.321 5.811 1.00 95.94 250 GLU A CA 1
ATOM 1988 C C . GLU A 1 250 ? -20.640 1.219 5.922 1.00 95.94 250 GLU A C 1
ATOM 1990 O O . GLU A 1 250 ?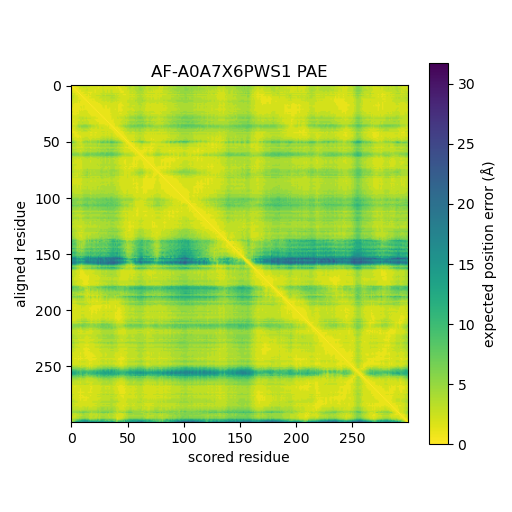 -21.281 0.851 4.940 1.00 95.94 250 GLU A O 1
ATOM 1995 N N . MET A 1 251 ? -20.784 0.656 7.122 1.00 94.56 251 MET A N 1
ATOM 1996 C CA . MET A 1 251 ? -21.808 -0.343 7.409 1.00 94.56 251 MET A CA 1
ATOM 1997 C C . MET A 1 251 ? -22.923 0.333 8.202 1.00 94.56 251 MET A C 1
ATOM 1999 O O . MET A 1 251 ? -22.730 0.672 9.369 1.00 94.56 251 MET A O 1
ATOM 2003 N N . GLU A 1 252 ? -24.071 0.521 7.566 1.00 93.06 252 GLU A N 1
ATOM 2004 C CA . GLU A 1 252 ? -25.275 1.086 8.168 1.00 93.06 252 GLU A CA 1
ATOM 2005 C C . GLU A 1 252 ? -26.247 -0.046 8.549 1.00 93.06 252 GLU A C 1
ATOM 2007 O O . GLU A 1 252 ? -26.142 -1.181 8.074 1.00 93.06 252 GLU A O 1
ATOM 2012 N N . ILE A 1 253 ? -27.180 0.241 9.455 1.00 91.50 253 ILE A N 1
ATOM 2013 C CA . ILE A 1 253 ? -28.300 -0.652 9.769 1.00 91.50 253 ILE A CA 1
ATOM 2014 C C . ILE A 1 253 ? -29.562 0.078 9.335 1.00 91.50 253 ILE A C 1
ATOM 2016 O O . ILE A 1 253 ? -29.865 1.143 9.866 1.00 91.50 253 ILE A O 1
ATOM 2020 N N . ASP A 1 254 ? -30.292 -0.502 8.389 1.00 88.31 254 ASP A N 1
ATOM 2021 C CA . ASP A 1 254 ? -31.587 0.006 7.955 1.00 88.31 254 ASP A CA 1
ATOM 2022 C C . ASP A 1 254 ? -32.564 -0.044 9.143 1.00 88.31 254 ASP A C 1
ATOM 2024 O O . ASP A 1 254 ? -32.846 -1.111 9.696 1.00 88.31 254 ASP A O 1
ATOM 2028 N N . GLU A 1 255 ? -33.074 1.118 9.553 1.00 88.06 255 GLU A N 1
ATOM 2029 C CA . GLU A 1 255 ? -33.959 1.251 10.715 1.00 88.06 255 GLU A CA 1
ATOM 2030 C C . GLU A 1 255 ? -35.308 0.532 10.535 1.00 88.06 255 GLU A C 1
ATOM 2032 O O . GLU A 1 255 ? -35.915 0.100 11.517 1.00 88.06 255 GLU A O 1
ATOM 2037 N N . ALA A 1 256 ? -35.786 0.385 9.297 1.00 88.62 256 ALA A N 1
ATOM 2038 C CA . ALA A 1 256 ? -37.071 -0.229 8.981 1.00 88.62 256 ALA A CA 1
ATOM 2039 C C . ALA A 1 256 ? -36.981 -1.759 8.897 1.00 88.62 256 ALA A C 1
ATOM 2041 O O . ALA A 1 256 ? -37.908 -2.460 9.310 1.00 88.62 256 ALA A O 1
ATOM 2042 N N . THR A 1 257 ? -35.885 -2.290 8.353 1.00 88.06 257 THR A N 1
ATOM 2043 C CA . THR A 1 257 ? -35.712 -3.735 8.128 1.00 88.06 257 THR A CA 1
ATOM 2044 C C . THR A 1 257 ? -34.794 -4.407 9.147 1.00 88.06 257 THR A C 1
ATOM 2046 O O . THR A 1 257 ? -34.801 -5.636 9.253 1.00 88.06 257 THR A O 1
ATOM 2049 N N . GLY A 1 258 ? -34.000 -3.631 9.890 1.00 88.12 258 GLY A N 1
ATOM 2050 C CA . GLY A 1 258 ? -32.962 -4.118 10.800 1.00 88.12 258 GLY A CA 1
ATOM 2051 C C . GLY A 1 258 ? -31.793 -4.804 10.088 1.00 88.12 258 GLY A C 1
ATOM 2052 O O . GLY A 1 258 ? -30.962 -5.438 10.744 1.00 88.12 258 GLY A O 1
ATOM 2053 N N . LYS A 1 259 ? -31.738 -4.736 8.752 1.00 88.75 259 LYS A N 1
ATOM 2054 C CA . LYS A 1 259 ? -30.682 -5.359 7.953 1.00 88.75 259 LYS A CA 1
ATOM 2055 C C . LYS A 1 259 ? -29.473 -4.442 7.863 1.00 88.75 259 LYS A C 1
ATOM 2057 O O . LYS A 1 259 ? -29.594 -3.224 7.870 1.00 88.75 259 LYS A O 1
ATOM 2062 N N . ARG A 1 260 ? -28.299 -5.059 7.768 1.00 90.81 260 ARG A N 1
ATOM 2063 C CA . ARG A 1 260 ? -27.050 -4.349 7.499 1.00 90.81 260 ARG A CA 1
ATOM 2064 C C . ARG A 1 260 ? -26.982 -3.991 6.021 1.00 90.81 260 ARG A C 1
ATOM 2066 O O . ARG A 1 260 ? -27.267 -4.846 5.186 1.00 90.81 260 ARG A O 1
ATOM 2073 N N . GLU A 1 261 ? -26.560 -2.773 5.725 1.00 92.94 261 GLU A N 1
ATOM 2074 C CA . GLU A 1 261 ? -26.343 -2.285 4.370 1.00 92.94 261 GLU A CA 1
ATOM 2075 C C . GLU A 1 261 ? -24.955 -1.646 4.261 1.00 92.94 261 GLU A C 1
ATOM 2077 O O . GLU A 1 261 ? -24.476 -0.973 5.171 1.00 92.94 261 GLU A O 1
ATOM 2082 N N . MET A 1 262 ? -24.285 -1.897 3.138 1.00 94.06 262 MET A N 1
ATOM 2083 C CA . MET A 1 262 ? -22.958 -1.358 2.856 1.00 94.06 262 MET A CA 1
ATOM 2084 C C . MET A 1 262 ? -23.152 -0.112 2.015 1.00 94.06 262 MET A C 1
ATOM 2086 O O . MET A 1 262 ? -23.491 -0.213 0.835 1.00 94.06 262 MET A O 1
ATOM 2090 N N . ARG A 1 263 ? -22.870 1.043 2.604 1.00 94.56 263 ARG A N 1
ATOM 2091 C CA . ARG A 1 263 ? -22.820 2.304 1.885 1.00 94.56 263 ARG A CA 1
ATOM 2092 C C . ARG A 1 263 ? -21.413 2.529 1.348 1.00 94.56 263 ARG A C 1
ATOM 2094 O O . ARG A 1 263 ? -20.430 2.505 2.091 1.00 94.56 263 ARG A O 1
ATOM 2101 N N . LEU A 1 264 ? -21.322 2.724 0.034 1.00 95.50 264 LEU A N 1
ATOM 2102 C CA . LEU A 1 264 ? -20.057 2.875 -0.676 1.00 95.50 264 LEU A CA 1
ATOM 2103 C C . LEU A 1 264 ? -19.866 4.320 -1.154 1.00 95.50 264 LEU A C 1
ATOM 2105 O O . LEU A 1 264 ? -20.340 4.705 -2.220 1.00 95.50 264 LEU A O 1
ATOM 2109 N N . ASN A 1 265 ? -19.109 5.104 -0.393 1.00 96.50 265 ASN A N 1
ATOM 2110 C CA . ASN A 1 265 ? -18.770 6.494 -0.701 1.00 96.50 265 ASN A CA 1
ATOM 2111 C C . ASN A 1 265 ? -17.558 6.559 -1.651 1.00 96.50 265 ASN A C 1
ATOM 2113 O O . ASN A 1 265 ? -16.488 7.066 -1.305 1.00 96.50 265 ASN A O 1
ATOM 2117 N N . PHE A 1 266 ? -17.684 5.983 -2.853 1.00 96.62 266 PHE A N 1
ATOM 2118 C CA . PHE A 1 266 ? -16.558 5.817 -3.788 1.00 96.62 266 PHE A CA 1
ATOM 2119 C C . PHE A 1 266 ? -15.919 7.145 -4.228 1.00 96.62 266 PHE A C 1
ATOM 2121 O O . PHE A 1 266 ? -14.727 7.165 -4.546 1.00 96.62 266 PHE A O 1
ATOM 2128 N N . SER A 1 267 ? -16.666 8.254 -4.182 1.00 96.06 267 SER A N 1
ATOM 2129 C CA . SER A 1 267 ? -16.165 9.603 -4.470 1.00 96.06 267 SER A CA 1
ATOM 2130 C C . SER A 1 267 ? -15.034 10.044 -3.538 1.00 96.06 267 SER A C 1
ATOM 2132 O O . SER A 1 267 ? -14.189 10.840 -3.952 1.00 96.06 267 SER A O 1
ATOM 2134 N N . ASN A 1 268 ? -14.939 9.461 -2.339 1.00 97.56 268 ASN A N 1
ATOM 2135 C CA . ASN A 1 268 ? -13.868 9.729 -1.379 1.00 97.56 268 ASN A CA 1
ATOM 2136 C C . ASN A 1 268 ? -12.547 9.012 -1.718 1.00 97.56 268 ASN A C 1
ATOM 2138 O O . ASN A 1 268 ? -11.516 9.274 -1.101 1.00 97.56 268 ASN A O 1
ATOM 2142 N N . CYS A 1 269 ? -12.543 8.066 -2.664 1.00 98.00 269 CYS A N 1
ATOM 2143 C CA . CYS A 1 269 ? -11.414 7.162 -2.869 1.00 98.00 269 CYS A CA 1
ATOM 2144 C C . CYS A 1 269 ? -10.108 7.891 -3.243 1.00 98.00 269 CYS A C 1
ATOM 2146 O O . CYS A 1 269 ? -9.977 8.496 -4.300 1.00 98.00 269 CYS A O 1
ATOM 2148 N N . VAL A 1 270 ? -9.061 7.725 -2.434 1.00 98.00 270 VAL A N 1
ATOM 2149 C CA . VAL A 1 270 ? -7.719 8.290 -2.704 1.00 98.00 270 VAL A CA 1
ATOM 2150 C C . VAL A 1 270 ? -6.818 7.378 -3.553 1.00 98.00 270 VAL A C 1
ATOM 2152 O O . VAL A 1 270 ? -5.603 7.564 -3.628 1.00 98.00 270 VAL A O 1
ATOM 2155 N N . HIS A 1 271 ? -7.397 6.336 -4.159 1.00 98.19 271 HIS A N 1
ATOM 2156 C CA . HIS A 1 271 ? -6.721 5.356 -5.025 1.00 98.19 271 HIS A CA 1
ATOM 2157 C C . HIS A 1 271 ? -5.528 4.656 -4.349 1.00 98.19 271 HIS A C 1
ATOM 2159 O O . HIS A 1 271 ? -4.536 4.300 -4.995 1.00 98.19 271 HIS A O 1
ATOM 2165 N N . CYS A 1 272 ? -5.607 4.444 -3.032 1.00 97.75 272 CYS A N 1
ATOM 2166 C CA . CYS A 1 272 ? -4.513 3.864 -2.248 1.00 97.75 272 CYS A CA 1
ATOM 2167 C C . CYS A 1 272 ? -4.233 2.385 -2.553 1.00 97.75 272 CYS A C 1
ATOM 2169 O O . CYS A 1 272 ? -3.120 1.954 -2.292 1.00 97.75 272 CYS A O 1
ATOM 2171 N N . LYS A 1 273 ? -5.211 1.651 -3.108 1.00 97.88 273 LYS A N 1
ATOM 2172 C CA . LYS A 1 273 ? -5.228 0.191 -3.363 1.00 97.88 273 LYS A CA 1
ATOM 2173 C C . LYS A 1 273 ? -5.292 -0.729 -2.138 1.00 97.88 273 LYS A C 1
ATOM 2175 O O . LYS A 1 273 ? -5.438 -1.927 -2.319 1.00 97.88 273 LYS A O 1
ATOM 2180 N N . THR A 1 274 ? -5.294 -0.207 -0.910 1.00 98.31 274 THR A N 1
ATOM 2181 C CA . THR A 1 274 ? -5.327 -1.033 0.315 1.00 98.31 274 THR A CA 1
ATOM 2182 C C . THR A 1 27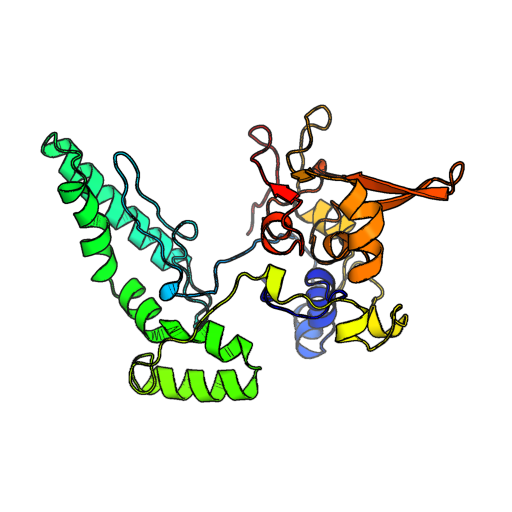4 ? -6.467 -2.054 0.342 1.00 98.31 274 THR A C 1
ATOM 2184 O O . THR A 1 274 ? -6.249 -3.198 0.717 1.00 98.31 274 THR A O 1
ATOM 2187 N N . CYS A 1 275 ? -7.675 -1.661 -0.069 1.00 97.81 275 CYS A N 1
ATOM 2188 C CA . CYS A 1 275 ? -8.849 -2.541 -0.047 1.00 97.81 275 CYS A CA 1
ATOM 2189 C C . CYS A 1 275 ? -8.736 -3.764 -0.970 1.00 97.81 275 CYS A C 1
ATOM 2191 O O . CYS A 1 275 ? -9.169 -4.838 -0.580 1.00 97.81 275 CYS A O 1
ATOM 2193 N N . ASP A 1 276 ? -8.090 -3.604 -2.124 1.00 97.44 276 ASP A N 1
ATOM 2194 C CA . ASP A 1 276 ? -7.815 -4.666 -3.105 1.00 97.44 276 ASP A CA 1
ATOM 2195 C C . ASP A 1 276 ? -6.771 -5.674 -2.583 1.00 97.44 276 ASP A C 1
ATOM 2197 O O . ASP A 1 276 ? -6.680 -6.800 -3.051 1.00 97.44 276 ASP A O 1
ATOM 2201 N N . ILE A 1 277 ? -5.965 -5.262 -1.594 1.00 97.50 277 ILE A N 1
ATOM 2202 C CA . ILE A 1 277 ? -4.851 -6.045 -1.038 1.00 97.50 277 ILE A CA 1
ATOM 2203 C C . ILE A 1 277 ? -5.221 -6.705 0.298 1.00 97.50 277 ILE A C 1
ATOM 2205 O O . ILE A 1 277 ? -4.755 -7.804 0.594 1.00 97.50 277 ILE A O 1
ATOM 2209 N N . LYS A 1 278 ? -5.999 -6.014 1.144 1.00 97.94 278 LYS A N 1
ATOM 2210 C CA . LYS A 1 278 ? -6.196 -6.368 2.562 1.00 97.94 278 LYS A CA 1
ATOM 2211 C C . LYS A 1 278 ? -7.560 -6.983 2.882 1.00 97.94 278 LYS A C 1
ATOM 2213 O O . LYS A 1 278 ? -7.770 -7.409 4.017 1.00 97.94 278 LYS A O 1
ATOM 2218 N N . ASP A 1 279 ? -8.479 -7.044 1.925 1.00 98.25 279 ASP A N 1
ATOM 2219 C CA . ASP A 1 279 ? -9.755 -7.731 2.123 1.00 98.25 279 ASP A CA 1
ATOM 2220 C C . ASP A 1 279 ? -9.531 -9.237 2.380 1.00 98.25 279 ASP A C 1
ATOM 2222 O O . ASP A 1 279 ? -9.018 -9.922 1.493 1.00 98.25 279 ASP A O 1
ATOM 2226 N N . PRO A 1 280 ? -9.909 -9.778 3.559 1.00 97.81 280 PRO A N 1
ATOM 2227 C CA . PRO A 1 280 ? -9.666 -11.181 3.904 1.00 97.81 280 PRO A CA 1
ATOM 2228 C C . PRO A 1 280 ? -10.299 -12.180 2.926 1.00 97.81 280 PRO A C 1
ATOM 2230 O O . PRO A 1 280 ? -9.817 -13.309 2.839 1.00 97.81 280 PRO A O 1
ATOM 2233 N N . TYR A 1 281 ? -11.334 -11.781 2.179 1.00 97.94 281 TYR A N 1
ATOM 2234 C CA . TYR A 1 281 ? -12.021 -12.653 1.221 1.00 97.94 281 TYR A CA 1
ATOM 2235 C C . TYR A 1 281 ? -11.723 -12.344 -0.245 1.00 97.94 281 TYR A C 1
ATOM 2237 O O . TYR A 1 281 ? -12.336 -12.971 -1.107 1.00 97.94 281 TYR A O 1
ATOM 2245 N N . GLU A 1 282 ? -10.832 -11.388 -0.535 1.00 97.56 282 GLU A N 1
ATOM 2246 C CA . GLU A 1 282 ? -10.535 -10.952 -1.911 1.00 97.56 282 GLU A CA 1
ATOM 2247 C C . GLU A 1 282 ? -11.820 -10.615 -2.705 1.00 97.56 282 GLU A C 1
ATOM 2249 O O . GLU A 1 282 ? -11.961 -10.922 -3.892 1.00 97.56 282 GLU A O 1
ATOM 2254 N N . ASN A 1 283 ? -12.807 -10.036 -2.020 1.00 97.81 283 ASN A N 1
ATOM 2255 C CA . ASN A 1 283 ? -14.146 -9.754 -2.524 1.00 97.81 283 ASN A CA 1
ATOM 2256 C C . ASN A 1 283 ? -14.233 -8.376 -3.195 1.00 97.81 283 ASN A C 1
ATOM 2258 O O . ASN A 1 283 ? -15.094 -8.151 -4.046 1.00 97.81 283 ASN A O 1
ATOM 2262 N N . ILE A 1 284 ? -13.336 -7.463 -2.824 1.00 98.19 284 ILE A N 1
ATOM 2263 C CA . ILE A 1 284 ? -13.188 -6.137 -3.421 1.00 98.19 284 ILE A CA 1
ATOM 2264 C C . ILE A 1 284 ? -12.197 -6.212 -4.586 1.00 98.19 284 ILE A C 1
ATOM 2266 O O . ILE A 1 284 ? -11.110 -6.759 -4.454 1.00 98.19 284 ILE A O 1
ATOM 2270 N N . THR A 1 285 ? -12.553 -5.630 -5.730 1.00 98.25 285 THR A N 1
ATOM 2271 C CA . THR A 1 285 ? -11.636 -5.404 -6.855 1.00 98.25 285 THR A CA 1
ATOM 2272 C C . THR A 1 285 ? -11.615 -3.926 -7.207 1.00 98.25 285 THR A C 1
ATOM 2274 O O . THR A 1 285 ? -12.650 -3.344 -7.544 1.00 98.25 285 THR A O 1
ATOM 2277 N N . TRP A 1 286 ? -10.434 -3.312 -7.144 1.00 98.25 286 TRP A N 1
ATOM 2278 C CA . TRP A 1 286 ? -10.253 -1.932 -7.588 1.00 98.25 286 TRP A CA 1
ATOM 2279 C C . TRP A 1 286 ? -10.041 -1.891 -9.101 1.00 98.25 286 TRP A C 1
ATOM 2281 O O . TRP A 1 286 ? -9.147 -2.554 -9.630 1.00 98.25 286 TRP A O 1
ATOM 2291 N N . VAL A 1 287 ? -10.797 -1.046 -9.796 1.00 97.50 287 VAL A N 1
ATOM 2292 C CA . VAL A 1 287 ? -10.541 -0.682 -11.195 1.00 97.50 287 VAL A CA 1
ATOM 2293 C C . VAL A 1 287 ? -10.335 0.825 -11.315 1.00 97.50 287 VAL A C 1
ATOM 2295 O O . VAL A 1 287 ? -10.612 1.580 -10.384 1.00 97.50 287 VAL A O 1
ATOM 2298 N N . ALA A 1 288 ? -9.787 1.274 -12.443 1.00 96.88 288 ALA A N 1
ATOM 2299 C CA . ALA A 1 288 ? -9.645 2.704 -12.677 1.00 96.88 288 ALA A CA 1
ATOM 2300 C C . ALA A 1 288 ? -11.036 3.338 -12.891 1.00 96.88 288 ALA A C 1
ATOM 2302 O O . ALA A 1 288 ? -11.794 2.808 -13.706 1.00 96.88 288 ALA A O 1
ATOM 2303 N N . PRO A 1 289 ? -11.373 4.440 -12.192 1.00 96.88 289 PRO A N 1
ATOM 2304 C CA . PRO A 1 289 ? -12.564 5.230 -12.501 1.00 96.88 289 PRO A CA 1
ATOM 2305 C C . PRO A 1 289 ? -12.387 6.008 -13.809 1.00 96.88 289 PRO A C 1
ATOM 2307 O O . PRO A 1 289 ? -11.348 5.922 -14.473 1.00 96.88 289 PRO A O 1
ATOM 2310 N N . GLU A 1 290 ? -13.385 6.820 -14.150 1.00 95.75 290 GLU A N 1
ATOM 2311 C CA . GLU A 1 290 ? -13.252 7.794 -15.228 1.00 95.75 290 GLU A CA 1
ATOM 2312 C C . GLU A 1 290 ? -12.035 8.716 -15.033 1.00 95.75 290 GLU A C 1
ATOM 2314 O O . GLU A 1 290 ? -11.647 9.090 -13.918 1.00 95.75 290 GLU A O 1
ATOM 2319 N N . GLY A 1 291 ? -11.401 9.074 -16.153 1.00 95.12 291 GLY A N 1
ATOM 2320 C CA . GLY A 1 291 ? -10.184 9.879 -16.159 1.00 95.12 291 GLY A CA 1
ATOM 2321 C C . GLY A 1 291 ? -10.399 11.257 -15.531 1.00 95.12 291 GLY A C 1
ATOM 2322 O O . GLY A 1 291 ? -11.349 11.959 -15.857 1.00 95.12 291 GLY A O 1
ATOM 2323 N N . GLY A 1 292 ? -9.482 11.661 -14.649 1.00 92.50 292 GLY A N 1
ATOM 2324 C CA . GLY A 1 292 ? -9.559 12.932 -13.918 1.00 92.50 292 GLY A CA 1
ATOM 2325 C C . GLY A 1 292 ? -10.187 12.821 -12.525 1.00 92.50 292 GLY A C 1
ATOM 2326 O O . GLY A 1 292 ? -10.032 13.750 -11.733 1.00 92.50 292 GLY A O 1
ATOM 2327 N N . GLY A 1 293 ? -10.822 11.689 -12.199 1.00 94.81 293 GLY A N 1
ATOM 2328 C CA . GLY A 1 293 ? -11.227 11.362 -10.833 1.00 94.81 293 GLY A CA 1
ATOM 2329 C C . GLY A 1 293 ? -10.041 10.971 -9.945 1.00 94.81 293 GLY A C 1
ATOM 2330 O O . GLY A 1 293 ? -9.031 10.453 -10.426 1.00 94.81 293 GLY A O 1
ATOM 2331 N N . GLY A 1 294 ? -10.173 11.193 -8.637 1.00 96.44 294 GLY A N 1
ATOM 2332 C CA . GLY A 1 294 ? -9.175 10.826 -7.634 1.00 96.44 294 GLY A CA 1
ATOM 2333 C C . GLY A 1 294 ? -8.568 12.014 -6.884 1.00 96.44 294 GLY A C 1
ATOM 2334 O O . GLY A 1 294 ? -9.093 13.129 -6.951 1.00 96.44 294 GLY A O 1
ATOM 2335 N N . PRO A 1 295 ? -7.483 11.774 -6.124 1.00 96.62 295 PRO A N 1
ATOM 2336 C CA . PRO A 1 295 ? -6.842 12.787 -5.290 1.00 96.62 295 PRO A CA 1
ATOM 2337 C C . PRO A 1 295 ? -6.168 13.905 -6.097 1.00 96.62 295 PRO A C 1
ATOM 2339 O O . PRO A 1 295 ? -5.616 13.669 -7.172 1.00 96.62 295 PRO A O 1
ATOM 2342 N N . LYS A 1 296 ? -6.119 15.115 -5.525 1.00 95.44 296 LYS A N 1
ATOM 2343 C CA . LYS A 1 296 ? -5.473 16.305 -6.112 1.00 95.44 296 LYS A CA 1
ATOM 2344 C C . LYS A 1 296 ? -4.230 16.692 -5.314 1.00 95.44 296 LYS A C 1
ATOM 2346 O O . LYS A 1 296 ? -4.181 17.714 -4.627 1.00 95.44 296 LYS A O 1
ATOM 2351 N N . TYR A 1 297 ? -3.220 15.832 -5.386 1.00 94.94 297 TYR A N 1
ATOM 2352 C CA . TYR A 1 297 ? -1.936 16.029 -4.718 1.00 94.94 297 TYR A CA 1
ATOM 2353 C C . TYR A 1 297 ? -1.091 17.074 -5.460 1.00 94.94 297 TYR A C 1
ATOM 2355 O O . TYR A 1 297 ? -0.748 16.880 -6.621 1.00 94.94 297 TYR A O 1
ATOM 2363 N N . ASN A 1 298 ? -0.754 18.178 -4.786 1.00 91.00 298 ASN A N 1
ATOM 2364 C CA . ASN A 1 298 ? -0.072 19.333 -5.393 1.00 91.00 298 ASN A CA 1
ATOM 2365 C C . ASN A 1 298 ? 1.258 19.653 -4.700 1.00 91.00 298 ASN A C 1
ATOM 2367 O O . ASN A 1 298 ? 2.103 20.339 -5.270 1.00 91.00 298 ASN A O 1
ATOM 2371 N N . ILE A 1 299 ? 1.422 19.201 -3.453 1.00 85.94 299 ILE A N 1
ATOM 2372 C CA . ILE A 1 299 ? 2.604 19.451 -2.620 1.00 85.94 299 ILE A CA 1
ATOM 2373 C C . ILE A 1 299 ? 3.186 18.158 -2.022 1.00 85.94 299 ILE A C 1
ATOM 2375 O O . ILE A 1 299 ? 4.075 18.235 -1.173 1.00 85.94 299 ILE A O 1
ATOM 2379 N N . MET A 1 300 ? 2.667 16.997 -2.441 1.00 73.81 300 MET A N 1
ATOM 2380 C CA . MET A 1 300 ? 3.142 15.658 -2.072 1.00 73.81 300 MET A CA 1
ATOM 2381 C C . MET A 1 300 ? 4.134 15.098 -3.086 1.00 73.81 300 MET A C 1
ATOM 2383 O O . MET A 1 300 ? 3.949 15.357 -4.295 1.00 73.81 300 MET A O 1
#

pLDDT: mean 94.05, std 5.1, range [69.25, 98.31]